Protein AF-0000000066084981 (afdb_homodimer)

Secondary structure (DSSP, 8-state):
--EEEEEEEEE-S--EEEE-TTS-EEEEEEEEEEEEEEETTEEEEEEEEEEEEEESTTHHHHHTT--TT-EEEEEEEEEEEE-TTS-EEEEEEEEEEEE-/--EEEEEEEEE-S--EEEE-TTS-EEEEEEEEEEEEEEETTEEEEEEEEEEEEEESTTHHHHHTT--TT-EEEEEEEEEEEE-TTS-EEEEEEEEEEEE-

Foldseek 3Di:
DDFKDKAKFFFAAFKDWDADPVGKIKIKTKGWDWDWDADPNDTDIDIDIAMEMEIGDCRCVQPVPHGGGFIKMFMAGWDWDADPVGDIGIYGYGDHMDTD/DDFKDKAKFFFAAFKDWDADPVGKIKIKTKGWHWDWDADPNDTDIDIDIAMEMEIGDCRCVQPVPDGGGFIKMFMAGWDWDADPVGDIGIYGYGDHMDTD

Solvent-accessible surface area (backbone atoms only — not comparable to full-atom values): 10453 Å² total; per-residue (Å²): 124,50,56,39,36,35,41,29,30,28,28,68,43,68,71,44,75,51,66,46,96,89,63,44,33,34,38,34,36,36,37,38,25,71,44,78,42,76,53,57,89,32,83,39,85,37,43,31,70,41,42,33,36,25,46,21,89,54,25,56,76,64,42,68,85,63,48,58,64,39,41,32,38,39,31,32,30,68,31,52,43,68,44,95,86,65,53,71,43,65,31,39,42,41,78,44,62,42,80,104,124,51,56,40,35,37,41,28,30,27,28,67,42,68,72,45,76,49,65,46,96,90,63,45,32,35,37,34,35,36,39,38,25,70,44,78,42,77,52,57,89,33,83,38,83,38,44,31,72,42,42,34,36,26,46,22,88,54,24,56,75,63,44,68,86,63,45,57,65,39,41,33,39,39,29,31,29,69,30,52,42,68,45,97,87,65,54,72,44,64,32,39,41,40,79,44,62,43,80,102

pLDDT: mean 96.22, std 3.9, range [80.31, 98.94]

Sequence (200 aa):
MTNRIELSGVVAKALVRSQSPSGVKHCHFWLEHRSTMVEADLPRQVFCRLPVVVSGARSEALTQNLVQGSSILVSGFLAYQTSRNGVGKLVLHADKISQIMTNRIELSGVVAKALVRSQSPSGVKHCHFWLEHRSTMVEADLPRQVFCRLPVVVSGARSEALTQNLVQGSSILVSGFLAYQTSRNGVGKLVLHADKISQI

Organism: Vibrio cholerae serotype O1 (strain ATCC 39315 / El Tor Inaba N16961) (NCBI:txid243277)

Nearest PDB structures (foldseek):
  1v1q-assembly1_A  TM=9.125E-01  e=2.128E-12  Escherichia coli K-12
  2ccz-assembly1_B  TM=9.349E-01  e=3.819E-12  Escherichia coli K-12
  2pnh-assembly1_B  TM=9.613E-01  e=1.368E-11  Escherichia coli K-12
  4apv-assembly1_A-2  TM=9.347E-01  e=7.227E-12  Klebsiella pneumoniae
  8fak-assembly1_B  TM=9.209E-01  e=7.906E-11  Escherichia coli K-12

InterPro domains:
  IPR000424 Primosome PriB/single-strand DNA-binding [PS50935] (1-100)
  IPR012340 Nucleic acid-binding, OB-fold [G3DSA:2.40.50.140] (1-100)
  IPR012340 Nucleic acid-binding, OB-fold [SSF50249] (1-99)
  IPR023646 Primosomal replication protein PriB [MF_00720] (2-100)
  IPR023646 Primosomal replication protein PriB [PF22657] (3-95)
  IPR023646 Primosomal replication protein PriB [PIRSF003135] (1-100)
  IPR023646 Primosomal replication protein PriB [TIGR04418] (3-100)

Structure (mmCIF, N/CA/C/O backbone):
data_AF-0000000066084981-model_v1
#
loop_
_entity.id
_entity.type
_entity.pdbx_description
1 polymer 'Replication restart protein PriB'
#
loop_
_atom_site.group_PDB
_atom_site.id
_atom_site.type_symbol
_atom_site.label_atom_id
_atom_site.label_alt_id
_atom_site.label_comp_id
_atom_site.label_asym_id
_atom_site.label_entity_id
_atom_site.label_seq_id
_atom_site.pdbx_PDB_ins_code
_atom_site.Cartn_x
_atom_site.Cartn_y
_atom_site.Cartn_z
_atom_site.occupancy
_atom_site.B_iso_or_equiv
_atom_site.auth_seq_id
_atom_site.auth_comp_id
_atom_site.auth_asym_id
_atom_site.auth_atom_id
_atom_site.pdbx_PDB_model_num
ATOM 1 N N . MET A 1 1 ? -11 -7.047 8.977 1 92.38 1 MET A N 1
ATOM 2 C CA . MET A 1 1 ? -10.219 -7.094 7.742 1 92.38 1 MET A CA 1
ATOM 3 C C . MET A 1 1 ? -8.938 -6.273 7.883 1 92.38 1 MET A C 1
ATOM 5 O O . MET A 1 1 ? -8.953 -5.195 8.484 1 92.38 1 MET A O 1
ATOM 9 N N . THR A 1 2 ? -7.828 -6.836 7.508 1 98.25 2 THR A N 1
ATOM 10 C CA . THR A 1 2 ? -6.508 -6.258 7.723 1 98.25 2 THR A CA 1
ATOM 11 C C . THR A 1 2 ? -6.152 -5.285 6.602 1 98.25 2 THR A C 1
ATOM 13 O O . THR A 1 2 ? -6.359 -5.586 5.422 1 98.25 2 THR A O 1
ATOM 16 N N . ASN A 1 3 ? -5.703 -4.121 6.961 1 98.81 3 ASN A N 1
ATOM 17 C CA . ASN A 1 3 ? -5.176 -3.072 6.094 1 98.81 3 ASN A CA 1
ATOM 18 C C . ASN A 1 3 ? -4.105 -2.248 6.809 1 98.81 3 ASN A C 1
ATOM 20 O O . ASN A 1 3 ? -4.418 -1.254 7.465 1 98.81 3 ASN A O 1
ATOM 24 N N . ARG A 1 4 ? -2.885 -2.709 6.711 1 98.88 4 ARG A N 1
ATOM 25 C CA . ARG A 1 4 ? -1.795 -2.074 7.445 1 98.88 4 ARG A CA 1
ATOM 26 C C . ARG A 1 4 ? -0.536 -1.986 6.594 1 98.88 4 ARG A C 1
ATOM 28 O O . ARG A 1 4 ? -0.133 -2.971 5.969 1 98.88 4 ARG A O 1
ATOM 35 N N . ILE A 1 5 ? 0.011 -0.801 6.586 1 98.81 5 ILE A N 1
ATOM 36 C CA . ILE A 1 5 ? 1.25 -0.596 5.844 1 98.81 5 ILE A CA 1
ATOM 37 C C . ILE A 1 5 ? 2.227 0.22 6.688 1 98.81 5 ILE A C 1
ATOM 39 O O . ILE A 1 5 ? 1.818 1.11 7.438 1 98.81 5 ILE A O 1
ATOM 43 N N . GLU A 1 6 ? 3.42 -0.108 6.641 1 98.94 6 GLU A N 1
ATOM 44 C CA . GLU A 1 6 ? 4.562 0.651 7.141 1 98.94 6 GLU A CA 1
ATOM 45 C C . GLU A 1 6 ? 5.574 0.917 6.031 1 98.94 6 GLU A C 1
ATOM 47 O O . GLU A 1 6 ? 6.082 -0.02 5.41 1 98.94 6 GLU A O 1
ATOM 52 N N . LEU A 1 7 ? 5.855 2.146 5.773 1 98.88 7 LEU A N 1
ATOM 53 C CA . LEU A 1 7 ? 6.695 2.529 4.645 1 98.88 7 LEU A CA 1
ATOM 54 C C . LEU A 1 7 ? 7.641 3.662 5.027 1 98.88 7 LEU A C 1
ATOM 56 O O . LEU A 1 7 ? 7.199 4.703 5.52 1 98.88 7 LEU A O 1
ATOM 60 N N . SER A 1 8 ? 8.836 3.428 4.898 1 98.94 8 SER A N 1
ATOM 61 C CA . SER A 1 8 ? 9.805 4.5 5.098 1 98.94 8 SER A CA 1
ATOM 62 C C . SER A 1 8 ? 10.188 5.16 3.777 1 98.94 8 SER A C 1
ATOM 64 O O . SER A 1 8 ? 10.086 4.539 2.717 1 98.94 8 SER A O 1
ATOM 66 N N . GLY A 1 9 ? 10.586 6.395 3.848 1 98.81 9 GLY A N 1
ATOM 67 C CA . GLY A 1 9 ? 10.969 7.125 2.652 1 98.81 9 GLY A CA 1
ATOM 68 C C . GLY A 1 9 ? 11.297 8.586 2.922 1 98.81 9 GLY A C 1
ATOM 69 O O . GLY A 1 9 ? 11.555 8.961 4.066 1 98.81 9 GLY A O 1
ATOM 70 N N . VAL A 1 10 ? 11.375 9.289 1.814 1 98.81 10 VAL A N 1
ATOM 71 C CA . VAL A 1 10 ? 11.719 10.703 1.853 1 98.81 10 VAL A CA 1
ATOM 72 C C . VAL A 1 10 ? 10.539 11.539 1.354 1 98.81 10 VAL A C 1
ATOM 74 O O . VAL A 1 10 ? 9.906 11.188 0.353 1 98.81 10 VAL A O 1
ATOM 77 N N . VAL A 1 11 ? 10.242 12.586 2.076 1 98.75 11 VAL A N 1
ATOM 78 C CA . VAL A 1 11 ? 9.211 13.508 1.615 1 98.75 11 VAL A CA 1
ATOM 79 C C . VAL A 1 11 ? 9.664 14.18 0.321 1 98.75 11 VAL A C 1
ATOM 81 O O . VAL A 1 11 ? 10.664 14.906 0.307 1 98.75 11 VAL A O 1
ATOM 84 N N . ALA A 1 12 ? 8.922 14.023 -0.734 1 98.31 12 ALA A N 1
ATOM 85 C CA . ALA A 1 12 ? 9.398 14.352 -2.074 1 98.31 12 ALA A CA 1
ATOM 86 C C . ALA A 1 12 ? 9.102 15.812 -2.416 1 98.31 12 ALA A C 1
ATOM 88 O O . ALA A 1 12 ? 9.875 16.453 -3.131 1 98.31 12 ALA A O 1
ATOM 89 N N . LYS A 1 13 ? 7.969 16.312 -2.049 1 96.31 13 LYS A N 1
ATOM 90 C CA . LYS A 1 13 ? 7.527 17.672 -2.352 1 96.31 13 LYS A CA 1
ATOM 91 C C . LYS A 1 13 ? 7.055 18.391 -1.093 1 96.31 13 LYS A C 1
ATOM 93 O O . LYS A 1 13 ? 6.926 17.781 -0.033 1 96.31 13 LYS A O 1
ATOM 98 N N . ALA A 1 14 ? 6.84 19.641 -1.292 1 96.06 14 ALA A N 1
ATOM 99 C CA . ALA A 1 14 ? 6.328 20.422 -0.167 1 96.06 14 ALA A CA 1
ATOM 100 C C . ALA A 1 14 ? 4.98 19.891 0.306 1 96.06 14 ALA A C 1
ATOM 102 O O . ALA A 1 14 ? 4.172 19.422 -0.502 1 96.06 14 ALA A O 1
ATOM 103 N N . LEU A 1 15 ? 4.816 20.016 1.587 1 97.81 15 LEU A N 1
ATOM 104 C CA . LEU A 1 15 ? 3.547 19.594 2.168 1 97.81 15 LEU A CA 1
ATOM 105 C C . LEU A 1 15 ? 2.426 20.547 1.787 1 97.81 15 LEU A C 1
ATOM 107 O O . LEU A 1 15 ? 2.666 21.734 1.587 1 97.81 15 LEU A O 1
ATOM 111 N N . VAL A 1 16 ? 1.291 20.031 1.676 1 97.88 16 VAL A N 1
ATOM 112 C CA . VAL A 1 16 ? 0.087 20.828 1.459 1 97.88 16 VAL A CA 1
ATOM 113 C C . VAL A 1 16 ? -0.888 20.609 2.613 1 97.88 16 VAL A C 1
ATOM 115 O O . VAL A 1 16 ? -1.276 19.484 2.906 1 97.88 16 VAL A O 1
ATOM 118 N N . ARG A 1 17 ? -1.212 21.719 3.24 1 97.25 17 ARG A N 1
ATOM 119 C CA . ARG A 1 17 ? -2.168 21.641 4.34 1 97.25 17 ARG A CA 1
ATOM 120 C C . ARG A 1 17 ? -3.525 22.203 3.928 1 97.25 17 ARG A C 1
ATOM 122 O O . ARG A 1 17 ? -3.6 23.156 3.156 1 97.25 17 ARG A O 1
ATOM 129 N N . SER A 1 18 ? -4.516 21.484 4.383 1 96.69 18 SER A N 1
ATOM 130 C CA . SER A 1 18 ? -5.879 21.922 4.094 1 96.69 18 SER A CA 1
ATOM 131 C C . SER A 1 18 ? -6.812 21.625 5.266 1 96.69 18 SER A C 1
ATOM 133 O O . SER A 1 18 ? -6.402 21.031 6.262 1 96.69 18 SER A O 1
ATOM 135 N N . GLN A 1 19 ? -8.07 22.219 5.141 1 96.44 19 GLN A N 1
ATOM 136 C CA . GLN A 1 19 ? -9.102 21.969 6.137 1 96.44 19 GLN A CA 1
ATOM 137 C C . GLN A 1 19 ? -10.461 21.75 5.48 1 96.44 19 GLN A C 1
ATOM 139 O O . GLN A 1 19 ? -10.844 22.5 4.57 1 96.44 19 GLN A O 1
ATOM 144 N N . SER A 1 20 ? -11.117 20.656 5.887 1 94.25 20 SER A N 1
ATOM 145 C CA . SER A 1 20 ? -12.438 20.375 5.344 1 94.25 20 SER A CA 1
ATOM 146 C C . SER A 1 20 ? -13.484 21.328 5.895 1 94.25 20 SER A C 1
ATOM 148 O O . SER A 1 20 ? -13.234 22.031 6.883 1 94.25 20 SER A O 1
ATOM 150 N N . PRO A 1 21 ? -14.641 21.406 5.145 1 94.94 21 PRO A N 1
ATOM 151 C CA . PRO A 1 21 ? -15.719 22.266 5.641 1 94.94 21 PRO A CA 1
ATOM 152 C C . PRO A 1 21 ? -16.125 21.922 7.074 1 94.94 21 PRO A C 1
ATOM 154 O O . PRO A 1 21 ? -16.5 22.812 7.836 1 94.94 21 PRO A O 1
ATOM 157 N N . SER A 1 22 ? -16 20.672 7.492 1 93.19 22 SER A N 1
ATOM 158 C CA . SER A 1 22 ? -16.359 20.219 8.836 1 93.19 22 SER A CA 1
ATOM 159 C C . SER A 1 22 ? -15.273 20.562 9.844 1 93.19 22 SER A C 1
ATOM 161 O O . SER A 1 22 ? -15.383 20.234 11.023 1 93.19 22 SER A O 1
ATOM 163 N N . GLY A 1 23 ? -14.148 21.156 9.398 1 94.38 23 GLY A N 1
ATOM 164 C CA . GLY A 1 23 ? -13.094 21.625 10.289 1 94.38 23 GLY A CA 1
ATOM 165 C C . GLY A 1 23 ? -11.961 20.625 10.445 1 94.38 23 GLY A C 1
ATOM 166 O O . GLY A 1 23 ? -11.031 20.844 11.219 1 94.38 23 GLY A O 1
ATOM 167 N N . VAL A 1 24 ? -12.109 19.562 9.812 1 96 24 VAL A N 1
ATOM 168 C CA . VAL A 1 24 ? -11.062 18.547 9.906 1 96 24 VAL A CA 1
ATOM 169 C C . VAL A 1 24 ? -9.828 19 9.125 1 96 24 VAL A C 1
ATOM 171 O O . VAL A 1 24 ? -9.93 19.359 7.953 1 96 24 VAL A O 1
ATOM 174 N N . LYS A 1 25 ? -8.656 18.984 9.773 1 97.44 25 LYS A N 1
ATOM 175 C CA . LYS A 1 25 ? -7.398 19.375 9.141 1 97.44 25 LYS A CA 1
ATOM 176 C C . LYS A 1 25 ? -6.754 18.188 8.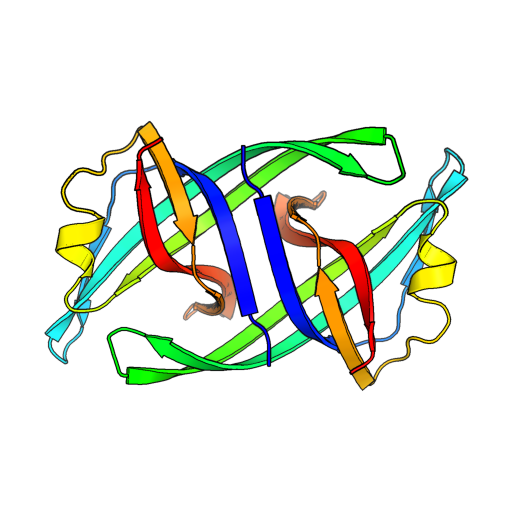422 1 97.44 25 LYS A C 1
ATOM 178 O O . LYS A 1 25 ? -6.844 17.062 8.891 1 97.44 25 LYS A O 1
ATOM 183 N N . HIS A 1 26 ? -6.133 18.453 7.355 1 97.81 26 HIS A N 1
ATOM 184 C CA . HIS A 1 26 ? -5.414 17.453 6.57 1 97.81 26 HIS A CA 1
ATOM 185 C C . HIS A 1 26 ? -4.035 17.953 6.164 1 97.81 26 HIS A C 1
ATOM 187 O O . HIS A 1 26 ? -3.854 19.141 5.922 1 97.81 26 HIS A O 1
ATOM 193 N N . CYS A 1 27 ? -3.123 17.125 6.137 1 98.38 27 CYS A N 1
ATOM 194 C CA . CYS A 1 27 ? -1.816 17.375 5.539 1 98.38 27 CYS A CA 1
ATOM 195 C C . CYS A 1 27 ? -1.485 16.328 4.488 1 98.38 27 CYS A C 1
ATOM 197 O O . CYS A 1 27 ? -1.555 15.125 4.758 1 98.38 27 CYS A O 1
ATOM 199 N N . HIS A 1 28 ? -1.188 16.828 3.316 1 98.19 28 HIS A N 1
ATOM 200 C CA . HIS A 1 28 ? -0.867 15.953 2.193 1 98.19 28 HIS A CA 1
ATOM 201 C C . HIS A 1 28 ? 0.585 16.125 1.759 1 98.19 28 HIS A C 1
ATOM 203 O O . HIS A 1 28 ? 1.1 17.234 1.727 1 98.19 28 HIS A O 1
ATOM 209 N N . PHE A 1 29 ? 1.163 15.023 1.407 1 98.44 29 PHE A N 1
ATOM 210 C CA . PHE A 1 29 ? 2.492 15.07 0.812 1 98.44 29 PHE A CA 1
ATOM 211 C C . PHE A 1 29 ? 2.799 13.781 0.062 1 98.44 29 PHE A C 1
ATOM 213 O O . PHE A 1 29 ? 2.002 12.836 0.086 1 98.44 29 PHE A O 1
ATOM 220 N N . TRP A 1 30 ? 3.932 13.789 -0.648 1 98.56 30 TRP A N 1
ATOM 221 C CA . TRP A 1 30 ? 4.371 12.602 -1.377 1 98.56 30 TRP A CA 1
ATOM 222 C C . TRP A 1 30 ? 5.566 11.953 -0.688 1 98.56 30 TRP A C 1
ATOM 224 O O . TRP A 1 30 ? 6.484 12.641 -0.244 1 98.56 30 TRP A O 1
ATOM 234 N N . LEU A 1 31 ? 5.453 10.664 -0.542 1 98.69 31 LEU A N 1
ATOM 235 C CA . LEU A 1 31 ? 6.531 9.867 0.024 1 98.69 31 LEU A CA 1
ATOM 236 C C . LEU A 1 31 ? 7.211 9.031 -1.057 1 98.69 31 LEU A C 1
ATOM 238 O O . LEU A 1 31 ? 6.539 8.344 -1.832 1 98.69 31 LEU A O 1
ATOM 242 N N . GLU A 1 32 ? 8.5 9.211 -1.164 1 98.44 32 GLU A N 1
ATOM 243 C CA . GLU A 1 32 ? 9.297 8.406 -2.082 1 98.44 32 GLU A CA 1
ATOM 244 C C . GLU A 1 32 ? 10.148 7.391 -1.328 1 98.44 32 GLU A C 1
ATOM 246 O O . GLU A 1 32 ? 10.922 7.754 -0.439 1 98.44 32 GLU A O 1
ATOM 251 N N . HIS A 1 33 ? 9.977 6.152 -1.622 1 98.75 33 HIS A N 1
ATOM 252 C CA . HIS A 1 33 ? 10.711 5.051 -1.004 1 98.75 33 HIS A CA 1
ATOM 253 C C . HIS A 1 33 ? 11.641 4.375 -2.008 1 98.75 33 HIS A C 1
ATOM 255 O O . HIS A 1 33 ? 11.25 4.133 -3.152 1 98.75 33 HIS A O 1
ATOM 261 N N . ARG A 1 34 ? 12.852 4.156 -1.624 1 98.12 34 ARG A N 1
ATOM 262 C CA . ARG A 1 34 ? 13.812 3.338 -2.355 1 98.12 34 ARG A CA 1
ATOM 263 C C . ARG A 1 34 ? 14.484 2.328 -1.433 1 98.12 34 ARG A C 1
ATOM 265 O O . ARG A 1 34 ? 14.898 2.672 -0.324 1 98.12 34 ARG A O 1
ATOM 272 N N . SER A 1 35 ? 14.5 1.097 -1.867 1 98.12 35 SER A N 1
ATOM 273 C CA . SER A 1 35 ? 15.172 0.066 -1.084 1 98.12 35 SER A CA 1
ATOM 274 C C . SER A 1 35 ? 15.484 -1.16 -1.936 1 98.12 35 SER A C 1
ATOM 276 O O . SER A 1 35 ? 15.109 -1.218 -3.109 1 98.12 35 SER A O 1
ATOM 278 N N . THR A 1 36 ? 16.344 -2.033 -1.386 1 97.62 36 THR A N 1
ATOM 279 C CA . THR A 1 36 ? 16.531 -3.365 -1.949 1 97.62 36 THR A CA 1
ATOM 280 C C . THR A 1 36 ? 15.672 -4.391 -1.22 1 97.62 36 THR A C 1
ATOM 282 O O . THR A 1 36 ? 15.742 -4.512 0.005 1 97.62 36 THR A O 1
ATOM 285 N N . MET A 1 37 ? 14.852 -5.051 -1.998 1 96.12 37 MET A N 1
ATOM 286 C CA . MET A 1 37 ? 13.992 -6.094 -1.45 1 96.12 37 MET A CA 1
ATOM 287 C C . MET A 1 37 ? 14.352 -7.457 -2.027 1 96.12 37 MET A C 1
ATOM 289 O O . MET A 1 37 ? 15.109 -7.547 -2.992 1 96.12 37 MET A O 1
ATOM 293 N N . VAL A 1 38 ? 13.906 -8.484 -1.309 1 95.69 38 VAL A N 1
ATOM 294 C CA . VAL A 1 38 ? 14.102 -9.836 -1.824 1 95.69 38 VAL A CA 1
ATOM 295 C C . VAL A 1 38 ? 12.82 -10.32 -2.498 1 95.69 38 VAL A C 1
ATOM 297 O O . VAL A 1 38 ? 11.742 -10.273 -1.898 1 95.69 38 VAL A O 1
ATOM 300 N N . GLU A 1 39 ? 12.945 -10.734 -3.715 1 95.5 39 GLU A N 1
ATOM 301 C CA . GLU A 1 39 ? 11.867 -11.336 -4.492 1 95.5 39 GLU A CA 1
ATOM 302 C C . GLU A 1 39 ? 12.367 -12.516 -5.316 1 95.5 39 GLU A C 1
ATOM 304 O O . GLU A 1 39 ? 13.398 -12.422 -5.98 1 95.5 39 GLU A O 1
ATOM 309 N N . ALA A 1 40 ? 11.625 -13.617 -5.273 1 95.19 40 ALA A N 1
ATOM 310 C CA . ALA A 1 40 ? 12.039 -14.852 -5.941 1 95.19 40 ALA A CA 1
ATOM 311 C C . ALA A 1 40 ? 13.461 -15.234 -5.555 1 95.19 40 ALA A C 1
ATOM 313 O O . ALA A 1 40 ? 14.25 -15.648 -6.406 1 95.19 40 ALA A O 1
ATOM 314 N N . ASP A 1 41 ? 13.766 -14.93 -4.281 1 94 41 ASP A N 1
ATOM 315 C CA . ASP A 1 41 ? 15.039 -15.297 -3.672 1 94 41 ASP A CA 1
ATOM 316 C C . ASP A 1 41 ? 16.188 -14.492 -4.27 1 94 41 ASP A C 1
ATOM 318 O O . ASP A 1 41 ? 17.344 -14.891 -4.184 1 94 41 ASP A O 1
ATOM 322 N N . LEU A 1 42 ? 15.891 -13.422 -4.891 1 94.94 42 LEU A N 1
ATOM 323 C CA . LEU A 1 42 ? 16.891 -12.523 -5.461 1 94.94 42 LEU A CA 1
ATOM 324 C C . LEU A 1 42 ? 16.672 -11.094 -4.98 1 94.94 42 LEU A C 1
ATOM 326 O O . LEU A 1 42 ? 15.539 -10.656 -4.801 1 94.94 42 LEU A O 1
ATOM 330 N N . PRO A 1 43 ? 17.828 -10.438 -4.828 1 96.44 43 PRO A N 1
ATOM 331 C CA . PRO A 1 43 ? 17.688 -9.016 -4.504 1 96.44 43 PRO A CA 1
ATOM 332 C C . PRO A 1 43 ? 17.109 -8.203 -5.668 1 96.44 43 PRO A C 1
ATOM 334 O O . PRO A 1 43 ? 17.453 -8.453 -6.828 1 96.44 43 PRO A O 1
ATOM 337 N N . ARG A 1 44 ? 16.25 -7.23 -5.359 1 94.62 44 ARG A N 1
ATOM 338 C CA . ARG A 1 44 ? 15.617 -6.359 -6.34 1 94.62 44 ARG A CA 1
ATOM 339 C C . ARG A 1 44 ? 15.547 -4.922 -5.832 1 94.62 44 ARG A C 1
ATOM 341 O O . ARG A 1 44 ? 15.164 -4.684 -4.684 1 94.62 44 ARG A O 1
ATOM 348 N N . GLN A 1 45 ? 15.875 -4.004 -6.758 1 97.12 45 GLN A N 1
ATOM 349 C CA . GLN A 1 45 ? 15.672 -2.6 -6.418 1 97.12 45 GLN A CA 1
ATOM 350 C C . GLN A 1 45 ? 14.195 -2.219 -6.52 1 97.12 45 GLN A C 1
ATOM 352 O O . GLN A 1 45 ? 13.539 -2.531 -7.512 1 97.12 45 GLN A O 1
ATOM 357 N N . VAL A 1 46 ? 13.742 -1.558 -5.457 1 97.81 46 VAL A N 1
ATOM 358 C CA . VAL A 1 46 ? 12.328 -1.207 -5.387 1 97.81 46 VAL A CA 1
ATOM 359 C C . VAL A 1 46 ? 12.18 0.305 -5.23 1 97.81 46 VAL A C 1
ATOM 361 O O . VAL A 1 46 ? 12.906 0.932 -4.461 1 97.81 46 VAL A O 1
ATOM 364 N N . PHE A 1 47 ? 11.32 0.814 -6.023 1 97.69 47 PHE A N 1
ATOM 365 C CA . PHE A 1 47 ? 10.875 2.199 -5.934 1 97.69 47 PHE A CA 1
ATOM 366 C C . PHE A 1 47 ? 9.375 2.268 -5.668 1 97.69 47 PHE A C 1
ATOM 368 O O . PHE A 1 47 ? 8.602 1.484 -6.227 1 97.69 47 PHE A O 1
ATOM 375 N N . CYS A 1 48 ? 9.008 3.082 -4.758 1 97.44 48 CYS A N 1
ATOM 376 C CA . CYS A 1 48 ? 7.598 3.324 -4.465 1 97.44 48 CYS A CA 1
ATOM 377 C C . CYS A 1 48 ? 7.352 4.797 -4.152 1 97.44 48 CYS A C 1
ATOM 379 O O . CYS A 1 48 ? 8.062 5.391 -3.342 1 97.44 48 CYS A O 1
ATOM 381 N N . ARG A 1 49 ? 6.379 5.328 -4.793 1 96.5 49 ARG A N 1
ATOM 382 C CA . ARG A 1 49 ? 5.973 6.711 -4.574 1 96.5 49 ARG A CA 1
ATOM 383 C C . ARG A 1 49 ? 4.453 6.828 -4.496 1 96.5 49 ARG A C 1
ATOM 385 O O . ARG A 1 49 ? 3.744 6.402 -5.41 1 96.5 49 ARG A O 1
ATOM 392 N N . LEU A 1 50 ? 4.031 7.352 -3.441 1 97.06 50 LEU A N 1
ATOM 393 C CA . LEU A 1 50 ? 2.588 7.504 -3.299 1 97.06 50 LEU A CA 1
ATOM 394 C C . LEU A 1 50 ? 2.254 8.68 -2.389 1 97.06 50 LEU A C 1
ATOM 396 O O . LEU A 1 50 ? 3.094 9.125 -1.604 1 97.06 50 LEU A O 1
ATOM 400 N N . PRO A 1 51 ? 1.057 9.195 -2.59 1 97.5 51 PRO A N 1
ATOM 401 C CA . PRO A 1 51 ? 0.621 10.258 -1.682 1 97.5 51 PRO A CA 1
ATOM 402 C C . PRO A 1 51 ? 0.299 9.742 -0.281 1 97.5 51 PRO A C 1
ATOM 404 O O . PRO A 1 51 ? -0.188 8.617 -0.129 1 97.5 51 PRO A O 1
ATOM 407 N N . VAL A 1 52 ? 0.565 10.578 0.643 1 98.56 52 VAL A N 1
ATOM 408 C CA . VAL A 1 52 ? 0.239 10.344 2.045 1 98.56 52 VAL A CA 1
ATOM 409 C C . VAL A 1 52 ? -0.684 11.445 2.557 1 98.56 52 VAL A C 1
ATOM 411 O O . VAL A 1 52 ? -0.526 12.617 2.191 1 98.56 52 VAL A O 1
ATOM 414 N N . VAL A 1 53 ? -1.612 11.062 3.367 1 98.19 53 VAL A N 1
ATOM 415 C CA . VAL A 1 53 ? -2.441 12.07 4.02 1 98.19 53 VAL A CA 1
ATOM 416 C C . VAL A 1 53 ? -2.516 11.789 5.52 1 98.19 53 VAL A C 1
ATOM 418 O O . VAL A 1 53 ? -2.604 10.633 5.934 1 98.19 53 VAL A O 1
ATOM 421 N N . VAL A 1 54 ? -2.424 12.773 6.293 1 98.31 54 VAL A N 1
ATOM 422 C CA . VAL A 1 54 ? -2.686 12.758 7.727 1 98.31 54 VAL A CA 1
ATOM 423 C C . VAL A 1 54 ? -3.891 13.641 8.047 1 98.31 54 VAL A C 1
ATOM 425 O O . VAL A 1 54 ? -3.945 14.797 7.625 1 98.31 54 VAL A O 1
ATOM 428 N N . SER A 1 55 ? -4.777 13.086 8.797 1 98.12 55 SER A N 1
ATOM 429 C CA . SER A 1 55 ? -6.016 13.812 9.055 1 98.12 55 SER A CA 1
ATOM 430 C C . SER A 1 55 ? -6.336 13.852 10.539 1 98.12 55 SER A C 1
ATOM 432 O O . SER A 1 55 ? -5.98 12.93 11.281 1 98.12 55 SER A O 1
ATOM 434 N N . GLY A 1 56 ? -7.059 14.914 10.891 1 97.06 56 GLY A N 1
ATOM 435 C CA . GLY A 1 56 ? -7.59 14.992 12.242 1 97.06 56 GLY A CA 1
ATOM 436 C C . GLY A 1 56 ? -6.762 15.867 13.164 1 97.06 56 GLY A C 1
ATOM 437 O O . GLY A 1 56 ? -5.934 16.656 12.695 1 97.06 56 GLY A O 1
ATOM 438 N N . ALA A 1 57 ? -6.941 15.742 14.383 1 92.5 57 ALA A N 1
ATOM 439 C CA . ALA A 1 57 ? -6.371 16.625 15.398 1 92.5 57 ALA A CA 1
ATOM 440 C C . ALA A 1 57 ? -4.855 16.453 15.484 1 92.5 57 ALA A C 1
ATOM 442 O O . ALA A 1 57 ? -4.137 17.406 15.812 1 92.5 57 ALA A O 1
ATOM 443 N N . ARG A 1 58 ? -4.406 15.352 15.133 1 92.56 58 ARG A N 1
ATOM 444 C CA . ARG A 1 58 ? -2.98 15.07 15.281 1 92.56 58 ARG A CA 1
ATOM 445 C C . ARG A 1 58 ? -2.215 15.422 14.016 1 92.56 58 ARG A C 1
ATOM 447 O O . ARG A 1 58 ? -0.989 15.297 13.969 1 92.56 58 ARG A O 1
ATOM 454 N N . SER A 1 59 ? -2.902 15.812 13.031 1 95.62 59 SER A N 1
ATOM 455 C CA . SER A 1 59 ? -2.283 16.078 11.734 1 95.62 59 SER A CA 1
ATOM 456 C C . SER A 1 59 ? -1.138 17.078 11.867 1 95.62 59 SER A C 1
ATOM 458 O O . SER A 1 59 ? -0.041 16.844 11.359 1 95.62 59 SER A O 1
ATOM 460 N N . GLU A 1 60 ? -1.404 18.141 12.586 1 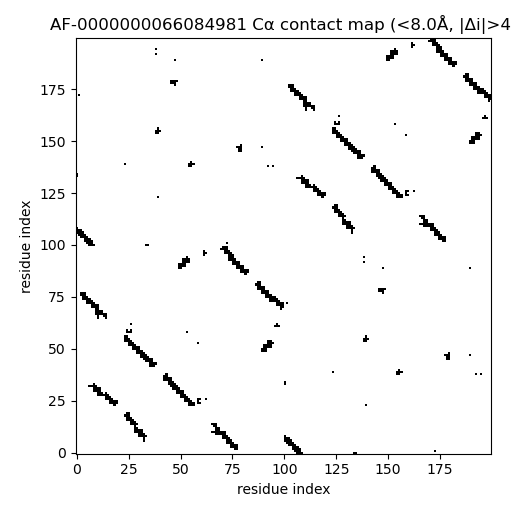94.56 60 GLU A N 1
ATOM 461 C CA . GLU A 1 60 ? -0.389 19.172 12.758 1 94.56 60 GLU A CA 1
ATOM 462 C C . GLU A 1 60 ? 0.777 18.672 13.602 1 94.56 60 GLU A C 1
ATOM 464 O O . GLU A 1 60 ? 1.94 18.891 13.258 1 94.56 60 GLU A O 1
ATOM 469 N N . ALA A 1 61 ? 0.513 17.969 14.664 1 95.19 61 ALA A N 1
ATOM 470 C CA . ALA A 1 61 ? 1.549 17.469 15.562 1 95.19 61 ALA A CA 1
ATOM 471 C C . ALA A 1 61 ? 2.473 16.5 14.844 1 95.19 61 ALA A C 1
ATOM 473 O O . ALA A 1 61 ? 3.688 16.516 15.055 1 95.19 61 ALA A O 1
ATOM 474 N N . LEU A 1 62 ? 1.908 15.688 14.031 1 96.31 62 LEU A N 1
ATOM 475 C CA . LEU A 1 62 ? 2.676 14.641 13.359 1 96.31 62 LEU A CA 1
ATOM 476 C C . LEU A 1 62 ? 3.496 15.211 12.211 1 96.31 62 LEU A C 1
ATOM 478 O O . LEU A 1 62 ? 4.473 14.602 11.773 1 96.31 62 LEU A O 1
ATOM 482 N N . THR A 1 63 ? 3.076 16.406 11.711 1 97.69 63 THR A N 1
ATOM 483 C CA . THR A 1 63 ? 3.699 16.828 10.461 1 97.69 63 THR A CA 1
ATOM 484 C C . THR A 1 63 ? 4.41 18.172 10.641 1 97.69 63 THR A C 1
ATOM 486 O O . THR A 1 63 ? 4.988 18.703 9.688 1 97.69 63 THR A O 1
ATOM 489 N N . GLN A 1 64 ? 4.375 18.766 11.797 1 95.69 64 GLN A N 1
ATOM 490 C CA . GLN A 1 64 ? 4.824 20.125 12 1 95.69 64 GLN A CA 1
ATOM 491 C C . GLN A 1 64 ? 6.312 20.266 11.695 1 95.69 64 GLN A C 1
ATOM 493 O O . GLN A 1 64 ? 6.762 21.328 11.242 1 95.69 64 GLN A O 1
ATOM 498 N N . ASN A 1 65 ? 7.078 19.234 11.844 1 96.25 65 ASN A N 1
ATOM 499 C CA . ASN A 1 65 ? 8.516 19.328 11.633 1 96.25 65 ASN A CA 1
ATOM 500 C C . ASN A 1 65 ? 8.938 18.734 10.297 1 96.25 65 ASN A C 1
ATOM 502 O O . ASN A 1 65 ? 10.133 18.609 10.016 1 96.25 65 ASN A O 1
ATOM 506 N N . LEU A 1 66 ? 8 18.328 9.555 1 97.69 66 LEU A N 1
ATOM 507 C CA . LEU A 1 66 ? 8.32 17.688 8.281 1 97.69 66 LEU A CA 1
ATOM 508 C C . LEU A 1 66 ? 8.523 18.75 7.195 1 97.69 66 LEU A C 1
ATOM 510 O O . LEU A 1 66 ? 7.762 19.719 7.109 1 97.69 66 LEU A O 1
ATOM 514 N N . VAL A 1 67 ? 9.57 18.594 6.477 1 97.5 67 VAL A N 1
ATOM 515 C CA . VAL A 1 67 ? 9.828 19.406 5.289 1 97.5 67 VAL A CA 1
ATOM 516 C C . VAL A 1 67 ? 10.203 18.484 4.117 1 97.5 67 VAL A C 1
ATOM 518 O O . VAL A 1 67 ? 10.445 17.297 4.309 1 97.5 67 VAL A O 1
ATOM 521 N N . GLN A 1 68 ? 10.125 19.125 2.912 1 98.12 68 GLN A N 1
ATOM 522 C CA . GLN A 1 68 ? 10.664 18.391 1.773 1 98.12 68 GLN A CA 1
ATOM 523 C C . GLN A 1 68 ? 12.07 17.875 2.066 1 98.12 68 GLN A C 1
ATOM 525 O O . GLN A 1 68 ? 12.922 18.609 2.572 1 98.12 68 GLN A O 1
ATOM 530 N N . GLY A 1 69 ? 12.281 16.609 1.78 1 98.44 69 GLY A N 1
ATOM 531 C CA . GLY A 1 69 ? 13.594 16.031 2.033 1 98.44 69 GLY A CA 1
ATOM 532 C C . GLY A 1 69 ? 13.68 15.281 3.346 1 98.44 69 GLY A C 1
ATOM 533 O O . GLY A 1 69 ? 14.625 14.523 3.574 1 98.44 69 GLY A O 1
ATOM 534 N N . SER A 1 70 ? 12.719 15.43 4.262 1 98.62 70 SER A N 1
ATOM 535 C CA . SER A 1 70 ? 12.695 14.688 5.516 1 98.62 70 SER A CA 1
ATOM 536 C C . SER A 1 70 ? 12.648 13.18 5.27 1 98.62 70 SER A C 1
ATOM 538 O O . SER A 1 70 ? 11.883 12.711 4.426 1 98.62 70 SER A O 1
ATOM 540 N N . SER A 1 71 ? 13.516 12.367 5.98 1 98.69 71 SER A N 1
ATOM 541 C CA . SER A 1 71 ? 13.445 10.906 5.996 1 98.69 71 SER A CA 1
ATOM 542 C C . SER A 1 71 ? 12.523 10.414 7.105 1 98.69 71 SER A C 1
ATOM 544 O O . SER A 1 71 ? 12.766 10.672 8.289 1 98.69 71 SER A O 1
ATOM 546 N N . ILE A 1 72 ? 11.477 9.664 6.719 1 98.81 72 ILE A N 1
ATOM 547 C CA . ILE A 1 72 ? 10.461 9.352 7.727 1 98.81 72 ILE A CA 1
ATOM 548 C C . ILE A 1 72 ? 9.977 7.918 7.551 1 98.81 72 ILE A C 1
ATOM 550 O O . ILE A 1 72 ? 10.211 7.301 6.504 1 98.81 72 ILE A O 1
ATOM 554 N N . LEU A 1 73 ? 9.445 7.344 8.633 1 98.88 73 LEU A N 1
ATOM 555 C CA . LEU A 1 73 ? 8.648 6.121 8.648 1 98.88 73 LEU A CA 1
ATOM 556 C C . LEU A 1 73 ? 7.168 6.441 8.844 1 98.88 73 LEU A C 1
ATOM 558 O O . LEU A 1 73 ? 6.805 7.148 9.789 1 98.88 73 LEU A O 1
ATOM 562 N N . VAL A 1 74 ? 6.348 6.012 7.926 1 98.81 74 VAL A N 1
ATOM 563 C CA . VAL A 1 74 ? 4.91 6.266 7.977 1 98.81 74 VAL A CA 1
ATOM 564 C C . VAL A 1 74 ? 4.16 4.949 8.164 1 98.81 74 VAL A C 1
ATOM 566 O O . VAL A 1 74 ? 4.445 3.963 7.48 1 98.81 74 VAL A O 1
ATOM 569 N N . SER A 1 75 ? 3.26 4.898 9.102 1 98.81 75 SER A N 1
ATOM 570 C CA . SER A 1 75 ? 2.35 3.773 9.297 1 98.81 75 SER A CA 1
ATOM 571 C C . SER A 1 75 ? 0.896 4.203 9.133 1 98.81 75 SER A C 1
ATOM 573 O O . SER A 1 75 ? 0.527 5.32 9.508 1 98.81 75 SER A O 1
ATOM 575 N N . GLY A 1 76 ? 0.074 3.32 8.586 1 98.69 76 GLY A N 1
ATOM 576 C CA . GLY A 1 76 ? -1.344 3.586 8.406 1 98.69 76 GLY A CA 1
ATOM 577 C C . GLY A 1 76 ? -2.037 2.553 7.535 1 98.69 76 GLY A C 1
ATOM 578 O O . GLY A 1 76 ? -1.779 1.354 7.664 1 98.69 76 GLY A O 1
ATOM 579 N N . PHE A 1 77 ? -3 3.014 6.77 1 98.69 77 PHE A N 1
ATOM 580 C CA . PHE A 1 77 ? -3.736 2.109 5.895 1 98.69 77 PHE A CA 1
ATOM 581 C C . PHE A 1 77 ? -3.838 2.682 4.488 1 98.69 77 PHE A C 1
ATOM 583 O O . PHE A 1 77 ? -3.682 3.889 4.289 1 98.69 77 PHE A O 1
ATOM 590 N N . LEU A 1 78 ? -4.051 1.82 3.529 1 98.5 78 LEU A N 1
ATOM 591 C CA . LEU A 1 78 ? -4.141 2.209 2.125 1 98.5 78 LEU A CA 1
ATOM 592 C C . LEU A 1 78 ? -5.598 2.369 1.699 1 98.5 78 LEU A C 1
ATOM 594 O O . LEU A 1 78 ? -6.453 1.562 2.076 1 98.5 78 LEU A O 1
ATOM 598 N N . ALA A 1 79 ? -5.863 3.443 0.971 1 98.06 79 ALA A N 1
ATOM 599 C CA . ALA A 1 79 ? -7.203 3.648 0.429 1 98.06 79 ALA A CA 1
ATOM 600 C C . ALA A 1 79 ? -7.141 4.145 -1.013 1 98.06 79 ALA A C 1
ATOM 602 O O . ALA A 1 79 ? -6.281 4.957 -1.359 1 98.06 79 ALA A O 1
ATOM 603 N N . TYR A 1 80 ? -8.016 3.588 -1.774 1 96.31 80 TYR A N 1
ATOM 604 C CA . TYR A 1 80 ? -8.156 4.035 -3.156 1 96.31 80 TYR A CA 1
ATOM 605 C C . TYR A 1 80 ? -8.984 5.309 -3.232 1 96.31 80 TYR A C 1
ATOM 607 O O . TYR A 1 80 ? -10.039 5.41 -2.604 1 96.31 80 TYR A O 1
ATOM 615 N N . GLN A 1 81 ? -8.453 6.25 -3.865 1 93.31 81 GLN A N 1
ATOM 616 C CA . GLN A 1 81 ? -9.172 7.508 -4.062 1 93.31 81 GLN A CA 1
ATOM 617 C C . GLN A 1 81 ? -9.359 7.805 -5.547 1 93.31 81 GLN A C 1
ATOM 619 O O . GLN A 1 81 ? -8.461 7.562 -6.355 1 93.31 81 GLN A O 1
ATOM 624 N N . THR A 1 82 ? -10.57 8.211 -5.91 1 88 82 THR A N 1
ATOM 625 C CA . THR A 1 82 ? -10.859 8.555 -7.301 1 88 82 THR A CA 1
ATOM 626 C C . THR A 1 82 ? -11.055 10.062 -7.453 1 88 82 THR A C 1
ATOM 628 O O . THR A 1 82 ? -11.797 10.68 -6.691 1 88 82 THR A O 1
ATOM 631 N N . SER A 1 83 ? -10.227 10.57 -8.359 1 81 83 SER A N 1
ATOM 632 C CA . SER A 1 83 ? -10.414 11.992 -8.656 1 81 83 SER A CA 1
ATOM 633 C C . SER A 1 83 ? -11.688 12.227 -9.453 1 81 83 SER A C 1
ATOM 635 O O . SER A 1 83 ? -12.328 11.273 -9.906 1 81 83 SER A O 1
ATOM 637 N N . ARG A 1 84 ? -11.961 13.57 -9.547 1 80.38 84 ARG A N 1
ATOM 638 C CA . ARG A 1 84 ? -13.18 13.969 -10.25 1 80.38 84 ARG A CA 1
ATOM 639 C C . ARG A 1 84 ? -13.141 13.523 -11.703 1 80.38 84 ARG A C 1
ATOM 641 O O . ARG A 1 84 ? -14.18 13.195 -12.289 1 80.38 84 ARG A O 1
ATOM 648 N N . ASN A 1 85 ? -11.977 13.422 -12.211 1 84.75 85 ASN A N 1
ATOM 649 C CA . ASN A 1 85 ? -11.828 13.039 -13.609 1 84.75 85 ASN A CA 1
ATOM 650 C C . ASN A 1 85 ? -11.812 11.523 -13.773 1 84.75 85 ASN A C 1
ATOM 652 O O . ASN A 1 85 ? -11.57 11.016 -14.867 1 84.75 85 ASN A O 1
ATOM 656 N N . GLY A 1 86 ? -11.93 10.812 -12.758 1 80.31 86 GLY A N 1
ATOM 657 C CA . GLY A 1 86 ? -12.062 9.367 -12.828 1 80.31 86 GLY A CA 1
ATOM 658 C C . GLY A 1 86 ? -10.75 8.633 -12.641 1 80.31 86 GLY A C 1
ATOM 659 O O . GLY A 1 86 ? -10.695 7.406 -12.734 1 80.31 86 GLY A O 1
ATOM 660 N N . VAL A 1 87 ? -9.703 9.406 -12.461 1 82.81 87 VAL A N 1
ATOM 661 C CA . VAL A 1 87 ? -8.406 8.773 -12.281 1 82.81 87 VAL A CA 1
ATOM 662 C C . VAL A 1 87 ? -8.266 8.273 -10.844 1 82.81 87 VAL A C 1
ATOM 664 O O . VAL A 1 87 ? -8.523 9.016 -9.898 1 82.81 87 VAL A O 1
ATOM 667 N N . GLY A 1 88 ? -7.926 7 -10.68 1 88.38 88 GLY A N 1
ATOM 668 C CA . GLY A 1 88 ? -7.77 6.395 -9.367 1 88.38 88 GLY A CA 1
ATOM 669 C C . GLY A 1 88 ? -6.332 6.383 -8.883 1 88.38 88 GLY A C 1
ATOM 670 O O . GLY A 1 88 ? -5.402 6.273 -9.688 1 88.38 88 GLY A O 1
ATOM 671 N N . LYS A 1 89 ? -6.23 6.703 -7.617 1 91.75 89 LYS A N 1
ATOM 672 C CA . LYS A 1 89 ? -4.91 6.594 -7.008 1 91.75 89 LYS A CA 1
ATOM 673 C C . LYS A 1 89 ? -4.996 5.977 -5.613 1 91.75 89 LYS A C 1
ATOM 675 O O . LYS A 1 89 ? -6.012 6.117 -4.93 1 91.75 89 LYS A O 1
ATOM 680 N N . LEU A 1 90 ? -3.92 5.285 -5.277 1 96.88 90 LEU A N 1
ATOM 681 C CA . LEU A 1 90 ? -3.791 4.789 -3.912 1 96.88 90 LEU A CA 1
ATOM 682 C C . LEU A 1 90 ? -3.135 5.832 -3.014 1 96.88 90 LEU A C 1
ATOM 684 O O . LEU A 1 90 ? -2.143 6.457 -3.4 1 96.88 90 LEU A O 1
ATOM 688 N N . VAL A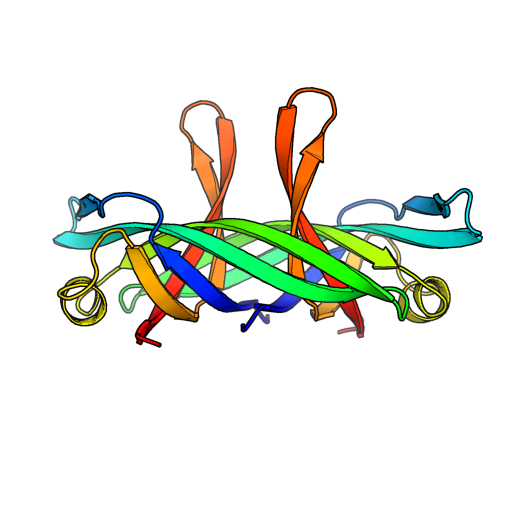 1 91 ? -3.742 6.008 -1.836 1 98.12 91 VAL A N 1
ATOM 689 C CA . VAL A 1 91 ? -3.252 6.984 -0.869 1 98.12 91 VAL A CA 1
ATOM 690 C C . VAL A 1 91 ? -2.994 6.301 0.472 1 98.12 91 VAL A C 1
ATOM 692 O O . VAL A 1 91 ? -3.805 5.488 0.927 1 98.12 91 VAL A O 1
ATOM 695 N N . LEU A 1 92 ? -1.83 6.547 1.013 1 98.75 92 LEU A N 1
ATOM 696 C CA . LEU A 1 92 ? -1.527 6.086 2.363 1 98.75 92 LEU A CA 1
ATOM 697 C C . LEU A 1 92 ? -2.068 7.059 3.404 1 98.75 92 LEU A C 1
ATOM 699 O O . LEU A 1 92 ? -1.587 8.188 3.516 1 98.75 92 LEU A O 1
ATOM 703 N N . HIS A 1 93 ? -3.064 6.645 4.121 1 98.56 93 HIS A N 1
ATOM 704 C CA . HIS A 1 93 ? -3.602 7.41 5.242 1 98.56 93 HIS A CA 1
ATOM 705 C C . HIS A 1 93 ? -2.852 7.098 6.531 1 98.56 93 HIS A C 1
ATOM 707 O O . HIS A 1 93 ? -3.023 6.023 7.113 1 98.56 93 HIS A O 1
ATOM 713 N N . ALA A 1 94 ? -2.154 8.094 6.988 1 98.62 94 ALA A N 1
ATOM 714 C CA . ALA A 1 94 ? -1.175 7.859 8.047 1 98.62 94 ALA A CA 1
ATOM 715 C C . ALA A 1 94 ? -1.799 8.047 9.43 1 98.62 94 ALA A C 1
ATOM 717 O O . ALA A 1 94 ? -2.582 8.977 9.641 1 98.62 94 ALA A O 1
ATOM 718 N N . ASP A 1 95 ? -1.397 7.16 10.352 1 97.5 95 ASP A N 1
ATOM 719 C CA . ASP A 1 95 ? -1.78 7.363 11.742 1 97.5 95 ASP A CA 1
ATOM 720 C C . ASP A 1 95 ? -0.551 7.543 12.633 1 97.5 95 ASP A C 1
ATOM 722 O O . ASP A 1 95 ? -0.665 7.984 13.781 1 97.5 95 ASP A O 1
ATOM 726 N N . LYS A 1 96 ? 0.562 7.211 12.141 1 97.94 96 LYS A N 1
ATOM 727 C CA . LYS A 1 96 ? 1.819 7.453 12.836 1 97.94 96 LYS A CA 1
ATOM 728 C C . LYS A 1 96 ? 2.914 7.887 11.867 1 97.94 96 LYS A C 1
ATOM 730 O O . LYS A 1 96 ? 3.029 7.332 10.766 1 97.94 96 LYS A O 1
ATOM 735 N N . ILE A 1 97 ? 3.734 8.797 12.289 1 98.44 97 ILE A N 1
ATOM 736 C CA . ILE A 1 97 ? 4.898 9.258 11.539 1 98.44 97 ILE A CA 1
ATOM 737 C C . ILE A 1 97 ? 6.078 9.461 12.484 1 98.44 97 ILE A C 1
ATOM 739 O O . ILE A 1 97 ? 5.922 10.039 13.562 1 98.44 97 ILE A O 1
ATOM 743 N N . SER A 1 98 ? 7.195 8.938 12.094 1 98.06 98 SER A N 1
ATOM 744 C CA . SER A 1 98 ? 8.422 9.18 12.844 1 98.06 98 SER A CA 1
ATOM 745 C C . SER A 1 98 ? 9.578 9.539 11.906 1 98.06 98 SER A C 1
ATOM 747 O O . SER A 1 98 ? 9.703 8.977 10.82 1 98.06 98 SER A O 1
ATOM 749 N N . GLN A 1 99 ? 10.336 10.492 12.375 1 96.69 99 GLN A N 1
ATOM 750 C CA . GLN A 1 99 ? 11.555 10.805 11.633 1 96.69 99 GLN A CA 1
ATOM 751 C C . GLN A 1 99 ? 12.625 9.734 11.836 1 96.69 99 GLN A C 1
ATOM 753 O O . GLN A 1 99 ? 12.75 9.18 12.93 1 96.69 99 GLN A O 1
ATOM 758 N N . ILE A 1 100 ? 13.414 9.531 10.773 1 96.62 100 ILE A N 1
ATOM 759 C CA . ILE A 1 100 ? 14.438 8.5 10.906 1 96.62 100 ILE A CA 1
ATOM 760 C C . ILE A 1 100 ? 15.781 9.047 10.438 1 96.62 100 ILE A C 1
ATOM 762 O O . ILE A 1 100 ? 15.836 10 9.664 1 96.62 100 ILE A O 1
ATOM 766 N N . MET B 1 1 ? 15.523 0.149 5.211 1 92.38 1 MET B N 1
ATOM 767 C CA . MET B 1 1 ? 14.32 0.917 4.895 1 92.38 1 MET B CA 1
ATOM 768 C C . MET B 1 1 ? 13.086 0.025 4.914 1 92.38 1 MET B C 1
ATOM 770 O O . MET B 1 1 ? 13.133 -1.12 4.461 1 92.38 1 MET B O 1
ATOM 774 N N . THR B 1 2 ? 12.062 0.459 5.574 1 98.25 2 THR B N 1
ATOM 775 C CA . THR B 1 2 ? 10.867 -0.332 5.824 1 98.25 2 THR B CA 1
ATOM 776 C C . THR B 1 2 ? 9.891 -0.224 4.652 1 98.25 2 THR B C 1
ATOM 778 O O . THR B 1 2 ? 9.648 0.871 4.145 1 98.25 2 THR B O 1
ATOM 781 N N . ASN B 1 3 ? 9.414 -1.347 4.184 1 98.81 3 ASN B N 1
ATOM 782 C CA . ASN B 1 3 ? 8.375 -1.511 3.172 1 98.81 3 ASN B CA 1
ATOM 783 C C . ASN B 1 3 ? 7.562 -2.779 3.404 1 98.81 3 ASN B C 1
ATOM 785 O O . ASN B 1 3 ? 7.918 -3.85 2.906 1 98.81 3 ASN B O 1
ATOM 789 N N . ARG B 1 4 ? 6.543 -2.637 4.195 1 98.88 4 ARG B N 1
ATOM 790 C CA . ARG B 1 4 ? 5.7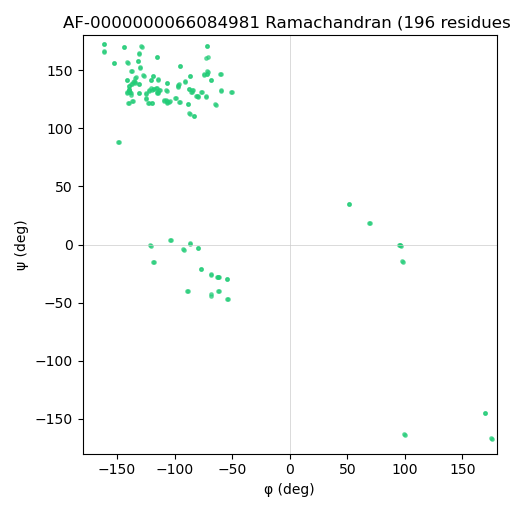54 -3.803 4.59 1 98.88 4 ARG B CA 1
ATOM 791 C C . ARG B 1 4 ? 4.266 -3.484 4.586 1 98.88 4 ARG B C 1
ATOM 793 O O . ARG B 1 4 ? 3.84 -2.459 5.121 1 98.88 4 ARG B O 1
ATOM 800 N N . ILE B 1 5 ? 3.543 -4.387 3.947 1 98.81 5 ILE B N 1
ATOM 801 C CA . ILE B 1 5 ? 2.094 -4.227 3.91 1 98.81 5 ILE B CA 1
ATOM 802 C C . ILE B 1 5 ? 1.419 -5.57 4.184 1 98.81 5 ILE B C 1
ATOM 804 O O . ILE B 1 5 ? 1.92 -6.617 3.768 1 98.81 5 ILE B O 1
ATOM 808 N N . GLU B 1 6 ? 0.403 -5.547 4.906 1 98.94 6 GLU B N 1
ATOM 809 C CA . GLU B 1 6 ? -0.55 -6.633 5.105 1 98.94 6 GLU B CA 1
ATOM 810 C C . GLU B 1 6 ? -1.965 -6.203 4.73 1 98.94 6 GLU B C 1
ATOM 812 O O . GLU B 1 6 ? -2.49 -5.234 5.281 1 98.94 6 GLU B O 1
ATOM 817 N N . LEU B 1 7 ? -2.568 -6.891 3.812 1 98.88 7 LEU B N 1
ATOM 818 C CA . LEU B 1 7 ? -3.861 -6.488 3.271 1 98.88 7 LEU B CA 1
ATOM 819 C C . LEU B 1 7 ? -4.758 -7.699 3.055 1 98.88 7 LEU B C 1
ATOM 821 O O . LEU B 1 7 ? -4.363 -8.664 2.389 1 98.88 7 LEU B O 1
ATOM 825 N N . SER B 1 8 ? -5.828 -7.68 3.646 1 98.94 8 SER B N 1
ATOM 826 C CA . SER B 1 8 ? -6.812 -8.727 3.385 1 98.94 8 SER B CA 1
ATOM 827 C C . SER B 1 8 ? -7.832 -8.281 2.342 1 98.94 8 SER B C 1
ATOM 829 O O . SER B 1 8 ? -8.07 -7.078 2.172 1 98.94 8 SER B O 1
ATOM 831 N N . GLY B 1 9 ? -8.398 -9.227 1.656 1 98.75 9 GLY B N 1
ATOM 832 C CA . GLY B 1 9 ? -9.391 -8.922 0.638 1 98.75 9 GLY B CA 1
ATOM 833 C C . GLY B 1 9 ? -9.844 -10.141 -0.139 1 98.75 9 GLY B C 1
ATOM 834 O O . GLY B 1 9 ? -9.672 -11.273 0.316 1 98.75 9 GLY B O 1
ATOM 835 N N . VAL B 1 10 ? -10.508 -9.812 -1.227 1 98.81 10 VAL B N 1
ATOM 836 C CA . VAL B 1 10 ? -11.078 -10.844 -2.09 1 98.81 10 VAL B CA 1
ATOM 837 C C . VAL B 1 10 ? -10.398 -10.797 -3.459 1 98.81 10 VAL B C 1
ATOM 839 O O . VAL B 1 10 ? -10.188 -9.719 -4.02 1 98.81 10 VAL B O 1
ATOM 842 N N . VAL B 1 11 ? -10.039 -11.953 -3.945 1 98.75 11 VAL B N 1
ATOM 843 C CA . VAL B 1 11 ? -9.508 -12.031 -5.301 1 98.75 11 VAL B CA 1
ATOM 844 C C . VAL B 1 11 ? -10.578 -11.625 -6.305 1 98.75 11 VAL B C 1
ATOM 846 O O . VAL B 1 11 ? -11.609 -12.297 -6.422 1 98.75 11 VAL B O 1
ATOM 849 N N . ALA B 1 12 ? -10.328 -10.609 -7.07 1 98.31 12 ALA B N 1
ATOM 850 C CA . ALA B 1 12 ? -11.375 -9.953 -7.844 1 98.31 12 ALA B CA 1
ATOM 851 C C . ALA B 1 12 ? -11.539 -10.609 -9.211 1 98.31 12 ALA B C 1
ATOM 853 O O . ALA B 1 12 ? -12.648 -10.664 -9.75 1 98.31 12 ALA B O 1
ATOM 854 N N . LYS B 1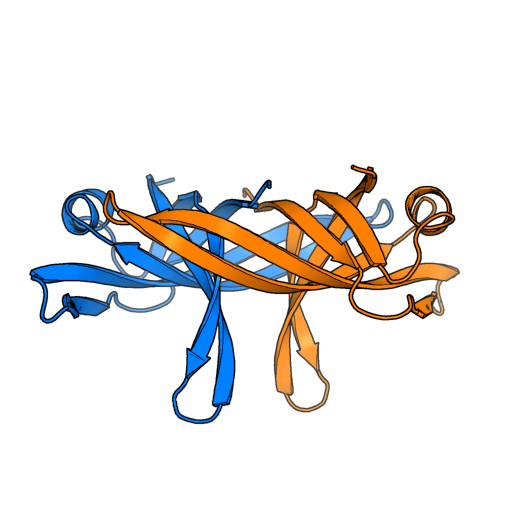 13 ? -10.484 -10.977 -9.859 1 96.31 13 LYS B N 1
ATOM 855 C CA . LYS B 1 13 ? -10.484 -11.562 -11.195 1 96.31 13 LYS B CA 1
ATOM 856 C C . LYS B 1 13 ? -9.68 -12.859 -11.227 1 96.31 13 LYS B C 1
ATOM 858 O O . LYS B 1 13 ? -9 -13.195 -10.25 1 96.31 13 LYS B O 1
ATOM 863 N N . ALA B 1 14 ? -9.828 -13.492 -12.32 1 96.06 14 ALA B N 1
ATOM 864 C CA . ALA B 1 14 ? -9.062 -14.727 -12.484 1 96.06 14 ALA B CA 1
ATOM 865 C C . ALA B 1 14 ? -7.562 -14.453 -12.398 1 96.06 14 ALA B C 1
ATOM 867 O O . ALA B 1 14 ? -7.09 -13.406 -12.844 1 96.06 14 ALA B O 1
ATOM 868 N N . LEU B 1 15 ? -6.914 -15.438 -11.859 1 97.81 15 LEU B N 1
ATOM 869 C CA . LEU B 1 15 ? -5.465 -15.328 -11.766 1 97.81 15 LEU B CA 1
ATOM 870 C C . LEU B 1 15 ? -4.816 -15.477 -13.141 1 97.81 15 LEU B C 1
ATOM 872 O O . LEU B 1 15 ? -5.348 -16.172 -14.008 1 97.81 15 LEU B O 1
ATOM 876 N N . VAL B 1 16 ? -3.75 -14.836 -13.305 1 97.94 16 VAL B N 1
ATOM 877 C CA . VAL B 1 16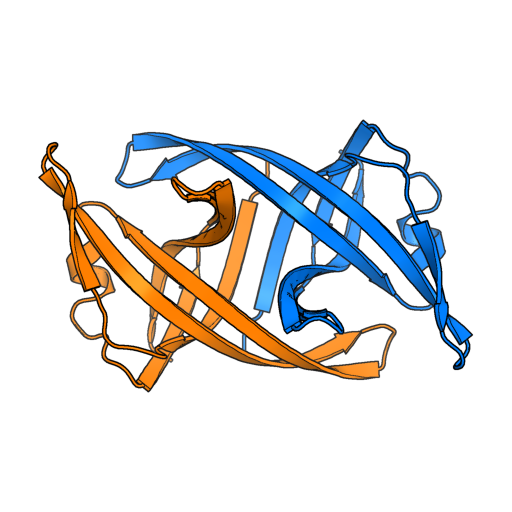 ? -2.93 -14.977 -14.508 1 97.94 16 VAL B CA 1
ATOM 878 C C . VAL B 1 16 ? -1.541 -15.477 -14.133 1 97.94 16 VAL B C 1
ATOM 880 O O . VAL B 1 16 ? -0.852 -14.867 -13.312 1 97.94 16 VAL B O 1
ATOM 883 N N . ARG B 1 17 ? -1.202 -16.609 -14.727 1 97.31 17 ARG B N 1
ATOM 884 C CA . ARG B 1 17 ? 0.119 -17.172 -14.469 1 97.31 17 ARG B CA 1
ATOM 885 C C . ARG B 1 17 ? 1.039 -16.984 -15.672 1 97.31 17 ARG B C 1
ATOM 887 O O . ARG B 1 17 ? 0.593 -17.047 -16.812 1 97.31 17 ARG B O 1
ATOM 894 N N . SER B 1 18 ? 2.238 -16.641 -15.312 1 96.75 18 SER B N 1
ATOM 895 C CA . SER B 1 18 ? 3.242 -16.469 -16.359 1 96.75 18 SER B CA 1
ATOM 896 C C . SER B 1 18 ? 4.613 -16.938 -15.891 1 96.75 18 SER B C 1
ATOM 898 O O . SER B 1 18 ? 4.781 -17.328 -14.734 1 96.75 18 SER B O 1
ATOM 900 N N . GLN B 1 19 ? 5.562 -17 -16.906 1 96.56 19 GLN B N 1
ATOM 901 C CA . GLN B 1 19 ? 6.945 -17.359 -16.625 1 96.56 19 GLN B CA 1
ATOM 902 C C . GLN B 1 19 ? 7.918 -16.484 -17.391 1 96.56 19 GLN B C 1
ATOM 904 O O . GLN B 1 19 ? 7.73 -16.234 -18.594 1 96.56 19 GLN B O 1
ATOM 909 N N . SER B 1 20 ? 8.883 -15.914 -16.641 1 94.44 20 SER B N 1
ATOM 910 C CA . SER B 1 20 ? 9.883 -15.078 -17.297 1 94.44 20 SER B CA 1
ATOM 911 C C . SER B 1 20 ? 10.844 -15.906 -18.141 1 94.44 20 SER B C 1
ATOM 913 O O . SER B 1 20 ? 10.898 -17.141 -17.984 1 94.44 20 SER B O 1
ATOM 915 N N . PRO B 1 21 ? 11.539 -15.18 -19.094 1 95.19 21 PRO B N 1
ATOM 916 C CA . PRO B 1 21 ? 12.531 -15.898 -19.891 1 95.19 21 PRO B CA 1
ATOM 917 C C . PRO B 1 21 ? 13.562 -16.625 -19.047 1 95.19 21 PRO B C 1
ATOM 919 O O . PRO B 1 21 ? 14.047 -17.703 -19.438 1 95.19 21 PRO B O 1
ATOM 922 N N . SER B 1 22 ? 13.891 -16.141 -17.859 1 93.31 22 SER B N 1
ATOM 923 C CA . SER B 1 22 ? 14.859 -16.734 -16.953 1 93.31 22 SER B CA 1
ATOM 924 C C . SER B 1 22 ? 14.242 -17.906 -16.188 1 93.31 22 SER B C 1
ATOM 926 O O . SER B 1 22 ? 14.906 -18.516 -15.336 1 93.31 22 SER B O 1
ATOM 928 N N . GLY B 1 23 ? 12.938 -18.188 -16.391 1 94.5 23 GLY B N 1
ATOM 929 C CA . GLY B 1 23 ? 12.281 -19.344 -15.789 1 94.5 23 GLY B CA 1
ATOM 930 C C . GLY B 1 23 ? 11.547 -19.016 -14.508 1 94.5 23 GLY B C 1
ATOM 931 O O . GLY B 1 23 ? 11.008 -19.906 -13.844 1 94.5 23 GLY B O 1
ATOM 932 N N . VAL B 1 24 ? 11.625 -17.812 -14.148 1 96.06 24 VAL B N 1
ATOM 933 C CA . VAL B 1 24 ? 10.938 -17.406 -12.922 1 96.06 24 VAL B CA 1
ATOM 934 C C . VAL B 1 24 ? 9.43 -17.375 -13.148 1 96.06 24 VAL B C 1
ATOM 936 O O . VAL B 1 24 ? 8.953 -16.75 -14.102 1 96.06 24 VAL B O 1
ATOM 939 N N . LYS B 1 25 ? 8.672 -18.062 -12.289 1 97.5 25 LYS B N 1
ATOM 940 C CA . LYS B 1 25 ? 7.215 -18.109 -12.383 1 97.5 25 LYS B CA 1
ATOM 941 C C . LYS B 1 25 ? 6.582 -16.938 -11.656 1 97.5 25 LYS B C 1
ATOM 943 O O . LYS B 1 25 ? 7.082 -16.484 -10.617 1 97.5 25 LYS B O 1
ATOM 948 N N . HIS B 1 26 ? 5.531 -16.453 -12.164 1 97.88 26 HIS B N 1
ATOM 949 C CA . HIS B 1 26 ? 4.766 -15.359 -11.578 1 97.88 26 HIS B CA 1
ATOM 950 C C . HIS B 1 26 ? 3.271 -15.664 -11.586 1 97.88 26 HIS B C 1
ATOM 952 O O . HIS B 1 26 ? 2.771 -16.312 -12.516 1 97.88 26 HIS B O 1
ATOM 958 N N . CYS B 1 27 ? 2.607 -15.273 -10.617 1 98.44 27 CYS B N 1
ATOM 959 C CA . CYS B 1 27 ? 1.149 -15.258 -10.586 1 98.44 27 CYS B CA 1
ATOM 960 C C . CYS B 1 27 ? 0.624 -13.867 -10.258 1 98.44 27 CYS B C 1
ATOM 962 O O . CYS B 1 27 ? 1.037 -13.258 -9.273 1 98.44 27 CYS B O 1
ATOM 964 N N . HIS B 1 28 ? -0.23 -13.398 -11.125 1 98.25 28 HIS B N 1
ATOM 965 C CA . HIS B 1 28 ? -0.813 -12.07 -10.969 1 98.25 28 HIS B CA 1
ATOM 966 C C . HIS B 1 28 ? -2.316 -12.156 -10.727 1 98.25 28 HIS B C 1
ATOM 968 O O . HIS B 1 28 ? -3.006 -12.969 -11.344 1 98.25 28 HIS B O 1
ATOM 974 N N . PHE B 1 29 ? -2.758 -11.289 -9.875 1 98.44 29 PHE B N 1
ATOM 975 C CA . PHE B 1 29 ? -4.195 -11.156 -9.68 1 98.44 29 PHE B CA 1
ATOM 976 C C . PHE B 1 29 ? -4.531 -9.82 -9.023 1 98.44 29 PHE B C 1
ATOM 978 O O . PHE B 1 29 ? -3.631 -9.062 -8.664 1 98.44 29 PHE B O 1
ATOM 985 N N . TRP B 1 30 ? -5.832 -9.539 -8.953 1 98.56 30 TRP B N 1
ATOM 986 C CA . TRP B 1 30 ? -6.293 -8.32 -8.312 1 98.56 30 TRP B CA 1
ATOM 987 C C . TRP B 1 30 ? -6.934 -8.617 -6.961 1 98.56 30 TRP B C 1
ATOM 989 O O . TRP B 1 30 ? -7.703 -9.578 -6.832 1 98.56 30 TRP B O 1
ATOM 999 N N . LEU B 1 31 ? -6.512 -7.855 -5.988 1 98.69 31 LEU B N 1
ATOM 1000 C CA . LEU B 1 31 ? -7.07 -7.945 -4.645 1 98.69 31 LEU B CA 1
ATOM 1001 C C . LEU B 1 31 ? -7.961 -6.746 -4.344 1 98.69 31 LEU B C 1
ATOM 1003 O O . LEU B 1 31 ? -7.555 -5.598 -4.543 1 98.69 31 LEU B O 1
ATOM 1007 N N . GLU B 1 32 ? -9.195 -7.043 -3.996 1 98.5 32 GLU B N 1
ATOM 1008 C CA . GLU B 1 32 ? -10.125 -6 -3.582 1 98.5 32 GLU B CA 1
ATOM 1009 C C . GLU B 1 32 ? -10.367 -6.043 -2.076 1 98.5 32 GLU B C 1
ATOM 1011 O O . GLU B 1 32 ? -10.742 -7.082 -1.529 1 98.5 32 GLU B O 1
ATOM 1016 N N . HIS B 1 33 ? -10.109 -4.98 -1.411 1 98.75 33 HIS B N 1
ATOM 1017 C CA . HIS B 1 33 ? -10.281 -4.848 0.03 1 98.75 33 HIS B CA 1
ATOM 1018 C C . HIS B 1 33 ? -11.391 -3.852 0.36 1 98.75 33 HIS B C 1
ATOM 1020 O O . HIS B 1 33 ? -11.477 -2.787 -0.258 1 98.75 33 HIS B O 1
ATOM 1026 N N . ARG B 1 34 ? -12.258 -4.215 1.234 1 98.12 34 ARG B N 1
ATOM 1027 C CA . ARG B 1 34 ? -13.25 -3.33 1.831 1 98.12 34 ARG B CA 1
ATOM 1028 C C . ARG B 1 34 ? -13.266 -3.465 3.35 1 98.12 34 ARG B C 1
ATOM 1030 O O . ARG B 1 34 ? -13.242 -4.578 3.881 1 98.12 34 ARG B O 1
ATOM 1037 N N . SER B 1 35 ? -13.211 -2.336 4.004 1 98.12 35 SER B N 1
ATOM 1038 C CA . SER B 1 35 ? -13.281 -2.359 5.465 1 98.12 35 SER B CA 1
ATOM 1039 C C . SER B 1 35 ? -13.664 -0.994 6.02 1 98.12 35 SER B C 1
ATOM 1041 O O . SER B 1 35 ? -13.805 -0.027 5.266 1 98.12 35 SER B O 1
ATOM 1043 N N . THR B 1 36 ? -14.039 -0.996 7.312 1 97.62 36 THR B N 1
ATOM 1044 C CA . THR B 1 36 ? -14.18 0.252 8.055 1 97.62 36 THR B CA 1
ATOM 1045 C C . THR B 1 36 ? -12.906 0.571 8.836 1 97.62 36 THR B C 1
ATOM 1047 O O . THR B 1 36 ? -12.438 -0.252 9.617 1 97.62 36 THR B O 1
ATOM 1050 N N . MET B 1 37 ? -12.383 1.731 8.539 1 96 37 MET B N 1
ATOM 1051 C CA . MET B 1 37 ? -11.18 2.193 9.234 1 96 37 MET B CA 1
ATOM 1052 C C . MET B 1 37 ? -11.477 3.438 10.062 1 96 37 MET B C 1
ATOM 1054 O O . MET B 1 37 ? -12.539 4.043 9.922 1 96 37 MET B O 1
ATOM 1058 N N . VAL B 1 38 ? -10.562 3.674 11.008 1 95.56 38 VAL B N 1
ATOM 1059 C CA . VAL B 1 38 ? -10.688 4.898 11.789 1 95.56 38 VAL B CA 1
ATOM 1060 C C . VAL B 1 38 ? -9.734 5.961 11.242 1 95.56 38 VAL B C 1
ATOM 1062 O O . VAL B 1 38 ? -8.539 5.711 11.086 1 95.56 38 VAL B O 1
ATOM 1065 N N . GLU B 1 39 ? -10.289 7.094 10.93 1 95.44 39 GLU B N 1
ATOM 1066 C CA . GLU B 1 39 ? -9.539 8.266 10.492 1 95.44 39 GLU B CA 1
ATOM 1067 C C . GLU B 1 39 ? -10.094 9.547 11.109 1 95.44 39 GLU B C 1
ATOM 1069 O O . GLU B 1 39 ? -11.312 9.758 11.109 1 95.44 39 GLU B O 1
ATOM 1074 N N . ALA B 1 40 ? -9.195 10.383 11.633 1 95.12 40 ALA B N 1
ATOM 1075 C CA . ALA B 1 40 ? -9.602 11.602 12.336 1 95.12 40 ALA B CA 1
ATOM 1076 C C . ALA B 1 40 ? -10.633 11.297 13.414 1 95.12 40 ALA B C 1
ATOM 1078 O O . ALA B 1 40 ? -11.609 12.023 13.57 1 95.12 40 ALA B O 1
ATOM 1079 N N . ASP B 1 41 ? -10.422 10.109 14.016 1 93.94 41 ASP B N 1
ATOM 1080 C CA . ASP B 1 41 ? -11.227 9.656 15.148 1 93.94 41 ASP B CA 1
ATOM 1081 C C . ASP B 1 41 ? -12.656 9.336 14.711 1 93.94 41 ASP B C 1
ATOM 1083 O O . ASP B 1 41 ? -13.57 9.312 15.531 1 93.94 41 ASP B O 1
ATOM 1087 N N . LEU B 1 42 ? -12.867 9.148 13.477 1 94.88 42 LEU B N 1
ATOM 1088 C CA . LEU B 1 42 ? -14.172 8.781 12.93 1 94.88 42 LEU B CA 1
ATOM 1089 C C . LEU B 1 42 ? -14.062 7.527 12.062 1 94.88 42 LEU B C 1
ATOM 1091 O O . LEU B 1 42 ? -13.062 7.332 11.367 1 94.88 42 LEU B O 1
ATOM 1095 N N . PRO B 1 43 ? -15.156 6.75 12.156 1 96.31 43 PRO B N 1
ATOM 1096 C CA . PRO B 1 43 ? -15.164 5.609 11.234 1 96.31 43 PRO B CA 1
ATOM 1097 C C . PRO B 1 43 ? -15.312 6.027 9.773 1 96.31 43 PRO B C 1
ATOM 1099 O O . PRO B 1 43 ? -16.062 6.965 9.469 1 96.31 43 PRO B O 1
ATOM 1102 N N . ARG B 1 44 ? -14.602 5.332 8.875 1 94.5 44 ARG B N 1
ATOM 1103 C CA . ARG B 1 44 ? -14.633 5.59 7.441 1 94.5 44 ARG B CA 1
ATOM 1104 C C . ARG B 1 44 ? -14.625 4.285 6.648 1 94.5 44 ARG B C 1
ATOM 1106 O O . ARG B 1 44 ? -13.844 3.379 6.945 1 94.5 44 ARG B O 1
ATOM 1113 N N . GLN B 1 45 ? -15.492 4.285 5.617 1 97.12 45 GLN B N 1
ATOM 1114 C CA . GLN B 1 45 ? -15.438 3.152 4.699 1 97.12 45 GLN B CA 1
ATOM 1115 C C . GLN B 1 45 ? -14.242 3.268 3.754 1 97.12 45 GLN B C 1
ATOM 1117 O O . GLN B 1 45 ? -14.016 4.324 3.166 1 97.12 45 GLN B O 1
ATOM 1122 N N . VAL B 1 46 ? -13.516 2.164 3.658 1 97.75 46 VAL B N 1
ATOM 1123 C CA . VAL B 1 46 ? -12.305 2.16 2.85 1 97.75 46 VAL B CA 1
ATOM 1124 C C . VAL B 1 46 ? -12.398 1.082 1.772 1 97.75 46 VAL B C 1
ATOM 1126 O O . VAL B 1 46 ? -12.859 -0.032 2.041 1 97.75 46 VAL B O 1
ATOM 1129 N N . PHE B 1 47 ? -12.086 1.49 0.621 1 97.69 47 PHE B N 1
ATOM 1130 C CA . PHE B 1 47 ? -11.93 0.602 -0.524 1 97.69 47 PHE B CA 1
ATOM 1131 C C . PHE B 1 47 ? -10.5 0.653 -1.058 1 97.69 47 PHE B C 1
ATOM 1133 O O . PHE B 1 47 ? -9.891 1.723 -1.109 1 97.69 47 PHE B O 1
ATOM 1140 N N . CYS B 1 48 ? -9.953 -0.48 -1.318 1 97.38 48 CYS B N 1
ATOM 1141 C CA . CYS B 1 48 ? -8.633 -0.586 -1.923 1 97.38 48 CYS B CA 1
ATOM 1142 C C . CYS B 1 48 ? -8.578 -1.733 -2.926 1 97.38 48 CYS B C 1
ATOM 1144 O O . CYS B 1 48 ? -9.008 -2.848 -2.621 1 97.38 48 CYS B O 1
ATOM 1146 N N . ARG B 1 49 ? -8.078 -1.426 -4.07 1 96.5 49 ARG B N 1
ATOM 1147 C CA . ARG B 1 49 ? -7.895 -2.418 -5.125 1 96.5 49 ARG B CA 1
ATOM 1148 C C . ARG B 1 49 ? -6.539 -2.258 -5.801 1 96.5 49 ARG B C 1
ATOM 1150 O O . ARG B 1 49 ? -6.211 -1.176 -6.293 1 96.5 49 ARG B O 1
ATOM 1157 N N . LEU B 1 50 ? -5.828 -3.285 -5.773 1 97.12 50 LEU B N 1
ATOM 1158 C CA . LEU B 1 50 ? -4.52 -3.203 -6.41 1 97.12 50 LEU B CA 1
ATOM 1159 C C . LEU B 1 50 ? -4.066 -4.574 -6.906 1 97.12 50 LEU B C 1
ATOM 1161 O O . LEU B 1 50 ? -4.57 -5.602 -6.441 1 97.12 50 LEU B O 1
ATOM 1165 N N . PRO B 1 51 ? -3.188 -4.535 -7.887 1 97.56 51 PRO B N 1
ATOM 1166 C CA . PRO B 1 51 ? -2.627 -5.812 -8.344 1 97.56 51 PRO B CA 1
ATOM 1167 C C . PRO B 1 51 ? -1.656 -6.422 -7.332 1 97.56 51 PRO B C 1
ATOM 1169 O O . PRO B 1 51 ? -0.944 -5.691 -6.637 1 97.56 51 PRO B O 1
ATOM 1172 N N . VAL B 1 52 ? -1.669 -7.695 -7.32 1 98.56 52 VAL B N 1
ATOM 1173 C CA . VAL B 1 52 ? -0.744 -8.492 -6.52 1 98.56 52 VAL B CA 1
ATOM 1174 C C . VAL B 1 52 ? 0.07 -9.406 -7.426 1 98.56 52 VAL B C 1
ATOM 1176 O O . VAL B 1 52 ? -0.453 -9.945 -8.406 1 98.56 52 VAL B O 1
ATOM 1179 N N . VAL B 1 53 ? 1.307 -9.562 -7.105 1 98.25 53 VAL B N 1
ATOM 1180 C CA . VAL B 1 53 ? 2.117 -10.531 -7.828 1 98.25 53 VAL B CA 1
ATOM 1181 C C . VAL B 1 53 ? 2.865 -11.422 -6.836 1 98.25 53 VAL B C 1
ATOM 1183 O O . VAL B 1 53 ? 3.342 -10.945 -5.801 1 98.25 53 VAL B O 1
ATOM 1186 N N . VAL B 1 54 ? 2.92 -12.656 -7.09 1 98.38 54 VAL B N 1
ATOM 1187 C CA . VAL B 1 54 ? 3.754 -13.633 -6.402 1 98.38 54 VAL B CA 1
ATOM 1188 C C . VAL B 1 54 ? 4.781 -14.211 -7.375 1 98.38 54 VAL B C 1
ATOM 1190 O O . VAL B 1 54 ? 4.422 -14.664 -8.461 1 98.38 54 VAL B O 1
ATOM 1193 N N . SER B 1 55 ? 5.992 -14.211 -6.938 1 98.19 55 SER B N 1
ATOM 1194 C CA . SER B 1 55 ? 7.055 -14.633 -7.844 1 98.19 55 SER B CA 1
ATOM 1195 C C . SER B 1 55 ? 7.957 -15.672 -7.188 1 98.19 55 SER B C 1
ATOM 1197 O O . SER B 1 55 ? 8.133 -15.672 -5.969 1 98.19 55 SER B O 1
ATOM 1199 N N . GLY B 1 56 ? 8.523 -16.5 -8.07 1 97.06 56 GLY B N 1
ATOM 1200 C CA . GLY B 1 56 ? 9.547 -17.422 -7.613 1 97.06 56 GLY B CA 1
ATOM 1201 C C . GLY B 1 56 ? 9.031 -18.828 -7.395 1 97.06 56 GLY B C 1
ATOM 1202 O O . GLY B 1 56 ? 7.941 -19.172 -7.863 1 97.06 56 GLY B O 1
ATOM 1203 N N . ALA B 1 57 ? 9.719 -19.609 -6.727 1 92.38 57 ALA B N 1
ATOM 1204 C CA . ALA B 1 57 ? 9.453 -21.031 -6.57 1 92.38 57 ALA B CA 1
ATOM 1205 C C . ALA B 1 57 ? 8.188 -21.281 -5.758 1 92.38 57 ALA B C 1
ATOM 1207 O O . ALA B 1 57 ? 7.504 -22.281 -5.949 1 92.38 57 ALA B O 1
ATOM 1208 N N . ARG B 1 58 ? 7.867 -20.359 -4.953 1 92.44 58 ARG B N 1
ATOM 1209 C CA . ARG B 1 58 ? 6.723 -20.562 -4.066 1 92.44 58 ARG B CA 1
ATOM 1210 C C . ARG B 1 58 ? 5.441 -20.031 -4.699 1 92.44 58 ARG B C 1
ATOM 1212 O O . ARG B 1 58 ? 4.359 -20.172 -4.121 1 92.44 58 ARG B O 1
ATOM 1219 N N . SER B 1 59 ? 5.562 -19.438 -5.805 1 95.69 59 SER B N 1
ATOM 1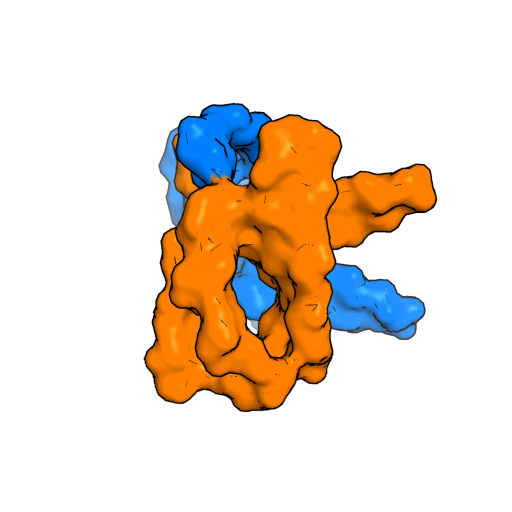220 C CA . SER B 1 59 ? 4.418 -18.812 -6.457 1 95.69 59 SER B CA 1
ATOM 1221 C C . SER B 1 59 ? 3.264 -19.797 -6.621 1 95.69 59 SER B C 1
ATOM 1223 O O . SER B 1 59 ? 2.125 -19.484 -6.266 1 95.69 59 SER B O 1
ATOM 1225 N N . GLU B 1 60 ? 3.596 -20.953 -7.09 1 94.62 60 GLU B N 1
ATOM 1226 C CA . GLU B 1 60 ? 2.562 -21.969 -7.324 1 94.62 60 GLU B CA 1
ATOM 1227 C C . GLU B 1 60 ? 1.983 -22.469 -6.008 1 94.62 60 GLU B C 1
ATOM 1229 O O . GLU B 1 60 ? 0.765 -22.594 -5.867 1 94.62 60 GLU B O 1
ATOM 1234 N N . ALA B 1 61 ? 2.795 -22.734 -5.039 1 95.19 61 ALA B N 1
ATOM 1235 C CA . ALA B 1 61 ? 2.352 -23.25 -3.746 1 95.19 61 ALA B CA 1
ATOM 1236 C C . ALA B 1 61 ? 1.423 -22.266 -3.045 1 95.19 61 ALA B C 1
ATOM 1238 O O . ALA B 1 61 ? 0.43 -22.656 -2.432 1 95.19 61 ALA B O 1
ATOM 1239 N N . LEU B 1 62 ? 1.738 -21.031 -3.141 1 96.31 62 LEU B N 1
ATOM 1240 C CA . LEU B 1 62 ? 0.982 -20 -2.428 1 96.31 62 LEU B CA 1
ATOM 1241 C C . LEU B 1 62 ? -0.337 -19.703 -3.135 1 96.31 62 LEU B C 1
ATOM 1243 O O . LEU B 1 62 ? -1.27 -19.188 -2.525 1 96.31 62 LEU B O 1
ATOM 1247 N N . THR B 1 63 ? -0.404 -20.062 -4.457 1 97.69 63 THR B N 1
ATOM 1248 C CA . THR B 1 63 ? -1.559 -19.562 -5.191 1 97.69 63 THR B CA 1
ATOM 1249 C C . THR B 1 63 ? -2.379 -20.703 -5.77 1 97.69 63 THR B C 1
ATOM 1251 O O . THR B 1 63 ? -3.395 -20.484 -6.43 1 97.69 63 THR B O 1
ATOM 1254 N N . GLN B 1 64 ? -1.978 -21.922 -5.57 1 95.62 64 GLN B N 1
ATOM 1255 C CA . GLN B 1 64 ? -2.564 -23.078 -6.262 1 95.62 64 GLN B CA 1
ATOM 1256 C C . GLN B 1 64 ? -4.039 -23.234 -5.902 1 95.62 64 GLN B C 1
ATOM 1258 O O . GLN B 1 64 ? -4.836 -23.688 -6.727 1 95.62 64 GLN B O 1
ATOM 1263 N N . ASN B 1 65 ? -4.438 -22.812 -4.754 1 96.25 65 ASN B N 1
ATOM 1264 C CA . ASN B 1 65 ? -5.816 -23.016 -4.328 1 96.25 65 ASN B CA 1
ATOM 1265 C C . ASN B 1 65 ? -6.633 -21.719 -4.445 1 96.25 65 ASN B C 1
ATOM 1267 O O . ASN B 1 65 ? -7.785 -21.672 -4.012 1 96.25 65 ASN B O 1
ATOM 1271 N N . LEU B 1 66 ? -6.039 -20.734 -4.945 1 97.69 66 LEU B N 1
ATOM 1272 C CA . LEU B 1 66 ? -6.734 -19.453 -5.059 1 97.69 66 LEU B CA 1
ATOM 1273 C C . LEU B 1 66 ? -7.578 -19.406 -6.328 1 97.69 66 LEU B C 1
ATOM 1275 O O . LEU B 1 66 ? -7.129 -19.844 -7.395 1 97.69 66 LEU B O 1
ATOM 1279 N N . VAL B 1 67 ? -8.781 -18.984 -6.168 1 97.5 67 VAL B N 1
ATOM 1280 C CA . VAL B 1 67 ? -9.672 -18.719 -7.289 1 97.5 67 VAL B CA 1
ATOM 1281 C C . VAL B 1 67 ? -10.305 -17.344 -7.117 1 97.5 67 VAL B C 1
ATOM 1283 O O . VAL B 1 67 ? -10.211 -16.734 -6.047 1 97.5 67 VAL B O 1
ATOM 1286 N N . GLN B 1 68 ? -10.867 -16.875 -8.281 1 98.12 68 GLN B N 1
ATOM 1287 C CA . GLN B 1 68 ? -11.672 -15.664 -8.148 1 98.12 68 GLN B CA 1
ATOM 1288 C C . GLN B 1 68 ? -12.703 -15.805 -7.023 1 98.12 68 GLN B C 1
ATOM 1290 O O . GLN B 1 68 ? -13.383 -16.828 -6.93 1 98.12 68 GLN B O 1
ATOM 1295 N N . GLY B 1 69 ? -12.758 -14.805 -6.168 1 98.44 69 GLY B N 1
ATOM 1296 C CA . GLY B 1 69 ? -13.711 -14.875 -5.07 1 98.44 69 GLY B CA 1
ATOM 1297 C C . GLY B 1 69 ? -13.086 -15.336 -3.768 1 98.44 69 GLY B C 1
ATOM 1298 O O . GLY B 1 69 ? -13.68 -15.188 -2.699 1 98.44 69 GLY B O 1
ATOM 1299 N N . SER B 1 70 ? -11.891 -15.898 -3.775 1 98.62 70 SER B N 1
ATOM 1300 C CA . SER B 1 70 ? -11.195 -16.312 -2.559 1 98.62 70 SER B CA 1
ATOM 1301 C C . SER B 1 70 ? -10.961 -15.133 -1.625 1 98.62 70 SER B C 1
ATOM 1303 O O . SER B 1 70 ? -10.539 -14.062 -2.066 1 98.62 70 SER B O 1
ATOM 1305 N N . SER B 1 71 ? -11.281 -15.281 -0.279 1 98.69 71 SER B N 1
ATOM 1306 C CA . SER B 1 71 ? -10.922 -14.32 0.758 1 98.69 71 SER B CA 1
ATOM 1307 C C . SER B 1 71 ? -9.547 -14.617 1.337 1 98.69 71 SER B C 1
ATOM 1309 O O . SER B 1 71 ? -9.32 -15.695 1.895 1 98.69 71 SER B O 1
ATOM 1311 N N . ILE B 1 72 ? -8.625 -13.641 1.228 1 98.81 72 ILE B N 1
ATOM 1312 C CA . ILE B 1 72 ? -7.25 -13.969 1.575 1 98.81 72 ILE B CA 1
ATOM 1313 C C . ILE B 1 72 ? -6.609 -12.797 2.318 1 98.81 72 ILE B C 1
ATOM 1315 O O . ILE B 1 72 ? -7.129 -11.68 2.293 1 98.81 72 ILE B O 1
ATOM 1319 N N . LEU B 1 73 ? -5.578 -13.094 3.111 1 98.88 73 LEU B N 1
ATOM 1320 C CA . LEU B 1 73 ? -4.621 -12.141 3.672 1 98.88 73 LEU B CA 1
ATOM 1321 C C . LEU B 1 73 ? -3.293 -12.203 2.926 1 98.88 73 LEU B C 1
ATOM 1323 O O . LEU B 1 73 ? -2.715 -13.281 2.77 1 98.88 73 LEU B O 1
ATOM 1327 N N . VAL B 1 74 ? -2.857 -11.094 2.395 1 98.81 74 VAL B N 1
ATOM 1328 C CA . VAL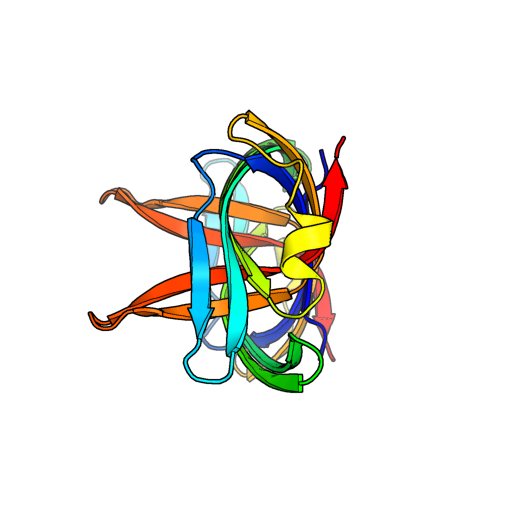 B 1 74 ? -1.613 -11.016 1.638 1 98.81 74 VAL B CA 1
ATOM 1329 C C . VAL B 1 74 ? -0.611 -10.141 2.379 1 98.81 74 VAL B C 1
ATOM 1331 O O . VAL B 1 74 ? -0.956 -9.047 2.84 1 98.81 74 VAL B O 1
ATOM 1334 N N . SER B 1 75 ? 0.588 -10.602 2.549 1 98.81 75 SER B N 1
ATOM 1335 C CA . SER B 1 75 ? 1.698 -9.828 3.094 1 98.81 75 SER B CA 1
ATOM 1336 C C . SER B 1 75 ? 2.836 -9.711 2.084 1 98.81 75 SER B C 1
ATOM 1338 O O . SER B 1 75 ? 3.102 -10.648 1.327 1 98.81 75 SER B O 1
ATOM 1340 N N . GLY B 1 76 ? 3.514 -8.57 2.086 1 98.69 76 GLY B N 1
ATOM 1341 C CA . GLY B 1 76 ? 4.645 -8.336 1.2 1 98.69 76 GLY B CA 1
ATOM 1342 C C . GLY B 1 76 ? 5.102 -6.891 1.188 1 98.69 76 GLY B C 1
ATOM 1343 O O . GLY B 1 76 ? 5.16 -6.246 2.236 1 98.69 76 GLY B O 1
ATOM 1344 N N . PHE B 1 77 ? 5.543 -6.453 0.033 1 98.75 77 PHE B N 1
ATOM 1345 C CA . PHE B 1 77 ? 6.008 -5.078 -0.097 1 98.75 77 PHE B CA 1
ATOM 1346 C C . PHE B 1 77 ? 5.391 -4.414 -1.324 1 98.75 77 PHE B C 1
ATOM 1348 O O . PHE B 1 77 ? 4.93 -5.098 -2.24 1 98.75 77 PHE B O 1
ATOM 1355 N N . LEU B 1 78 ? 5.352 -3.094 -1.313 1 98.5 78 LEU B N 1
ATOM 1356 C CA . LEU B 1 78 ? 4.77 -2.318 -2.402 1 98.5 78 LEU B CA 1
ATOM 1357 C C . LEU B 1 78 ? 5.852 -1.829 -3.361 1 98.5 78 LEU B C 1
ATOM 1359 O O . LEU B 1 78 ? 6.926 -1.407 -2.928 1 98.5 78 LEU B O 1
ATOM 1363 N N . ALA B 1 79 ? 5.566 -1.945 -4.637 1 98.12 79 ALA B N 1
ATOM 1364 C CA . ALA B 1 79 ? 6.477 -1.415 -5.652 1 98.12 79 ALA B CA 1
ATOM 1365 C C . ALA B 1 79 ? 5.707 -0.696 -6.758 1 98.12 79 ALA B C 1
ATOM 1367 O O . ALA B 1 79 ? 4.633 -1.146 -7.168 1 98.12 79 ALA B O 1
ATOM 1368 N N . TYR B 1 80 ? 6.262 0.385 -7.133 1 96.38 80 TYR B N 1
ATOM 1369 C CA . TYR B 1 80 ? 5.707 1.133 -8.25 1 96.38 80 TYR B CA 1
ATOM 1370 C C . TYR B 1 80 ? 6.16 0.542 -9.578 1 96.38 80 TYR B C 1
ATOM 1372 O O . TYR B 1 80 ? 7.348 0.254 -9.766 1 96.38 80 TYR B O 1
ATOM 1380 N N . GLN B 1 81 ? 5.254 0.278 -10.398 1 93.44 81 GLN B N 1
ATOM 1381 C CA . GLN B 1 81 ? 5.555 -0.241 -11.727 1 93.44 81 GLN B CA 1
ATOM 1382 C C . GLN B 1 81 ? 5.043 0.7 -12.812 1 93.44 81 GLN B C 1
ATOM 1384 O O . GLN B 1 81 ? 3.949 1.258 -12.695 1 93.44 81 GLN B O 1
ATOM 1389 N N . THR B 1 82 ? 5.891 0.977 -13.789 1 88.12 82 THR B N 1
ATOM 1390 C CA . THR B 1 82 ? 5.504 1.841 -14.898 1 88.12 82 THR B CA 1
ATOM 1391 C C . THR B 1 82 ? 5.34 1.032 -16.188 1 88.12 82 THR B C 1
ATOM 1393 O O . THR B 1 82 ? 6.219 0.243 -16.547 1 88.12 82 THR B O 1
ATOM 1396 N N . SER B 1 83 ? 4.129 1.187 -16.719 1 81.38 83 SER B N 1
ATOM 1397 C CA . SER B 1 83 ? 3.908 0.535 -18 1 81.38 83 SER B CA 1
ATOM 1398 C C . SER B 1 83 ? 4.656 1.253 -19.125 1 81.38 83 SER B C 1
ATOM 1400 O O . SER B 1 83 ? 5.199 2.34 -18.922 1 81.38 83 SER B O 1
ATOM 1402 N N . ARG B 1 84 ? 4.617 0.526 -20.297 1 81.06 84 ARG B N 1
ATOM 1403 C CA . ARG B 1 84 ? 5.324 1.053 -21.453 1 81.06 84 ARG B CA 1
ATOM 1404 C C . ARG B 1 84 ? 4.746 2.398 -21.875 1 81.06 84 ARG B C 1
ATOM 1406 O O . ARG B 1 84 ? 5.477 3.268 -22.359 1 81.06 84 ARG B O 1
ATOM 1413 N N . ASN B 1 85 ? 3.514 2.568 -21.594 1 85.12 85 ASN B N 1
ATOM 1414 C CA . ASN B 1 85 ? 2.855 3.811 -21.984 1 85.12 85 ASN B CA 1
ATOM 1415 C C . ASN B 1 85 ? 3.037 4.902 -20.938 1 85.12 85 ASN B C 1
ATOM 1417 O O . ASN B 1 85 ? 2.432 5.969 -21.031 1 85.12 85 ASN B O 1
ATOM 1421 N N . GLY B 1 86 ? 3.713 4.629 -19.922 1 80.44 86 GLY B N 1
ATOM 1422 C CA . GLY B 1 86 ? 4.055 5.641 -18.922 1 80.44 86 GLY B CA 1
ATOM 1423 C C . GLY B 1 86 ? 3.094 5.68 -17.75 1 80.44 86 GLY B C 1
ATOM 1424 O O . GLY B 1 86 ? 3.213 6.535 -16.875 1 80.44 86 GLY B O 1
ATOM 1425 N N . VAL B 1 87 ? 2.107 4.812 -17.812 1 82.81 87 VAL B N 1
ATOM 1426 C CA . VAL B 1 87 ? 1.147 4.797 -16.703 1 82.81 87 VAL B CA 1
ATOM 1427 C C . VAL B 1 87 ? 1.733 4.039 -15.523 1 82.81 87 VAL B C 1
ATOM 1429 O O . VAL B 1 87 ? 2.234 2.922 -15.672 1 82.81 87 VAL B O 1
ATOM 1432 N N . GLY B 1 88 ? 1.732 4.664 -14.352 1 88.44 88 GLY B N 1
ATOM 1433 C CA . GLY B 1 88 ? 2.268 4.059 -13.141 1 88.44 88 GLY B CA 1
ATOM 1434 C C . GLY B 1 88 ? 1.203 3.41 -12.273 1 88.44 88 GLY B C 1
ATOM 1435 O O . GLY B 1 88 ? 0.063 3.875 -12.227 1 88.44 88 GLY B O 1
ATOM 1436 N N . LYS B 1 89 ? 1.584 2.252 -11.797 1 91.81 89 LYS B N 1
ATOM 1437 C CA . LYS B 1 89 ? 0.694 1.6 -10.836 1 91.81 89 LYS B CA 1
ATOM 1438 C C . LYS B 1 89 ? 1.479 1.004 -9.672 1 91.81 89 LYS B C 1
ATOM 1440 O O . LYS B 1 89 ? 2.641 0.623 -9.836 1 91.81 89 LYS B O 1
ATOM 1445 N N . LEU B 1 90 ? 0.809 0.984 -8.539 1 96.94 90 LEU B N 1
ATOM 1446 C CA . LEU B 1 90 ? 1.371 0.288 -7.387 1 96.94 90 LEU B CA 1
ATOM 1447 C C . LEU B 1 90 ? 0.983 -1.188 -7.398 1 96.94 90 LEU B C 1
ATOM 1449 O O . LEU B 1 90 ? -0.172 -1.527 -7.668 1 96.94 90 LEU B O 1
ATOM 1453 N N . VAL B 1 91 ? 1.991 -2.029 -7.148 1 98.12 91 VAL B N 1
ATOM 1454 C CA . VAL B 1 91 ? 1.787 -3.475 -7.133 1 98.12 91 VAL B CA 1
ATOM 1455 C C . VAL B 1 91 ? 2.256 -4.047 -5.797 1 98.12 91 VAL B C 1
ATOM 1457 O O . VAL B 1 91 ? 3.318 -3.678 -5.293 1 98.12 91 VAL B O 1
ATOM 1460 N N . LEU B 1 92 ? 1.393 -4.832 -5.188 1 98.81 92 LEU B N 1
ATOM 1461 C CA . LEU B 1 92 ? 1.781 -5.566 -3.986 1 98.81 92 LEU B CA 1
ATOM 1462 C C . LEU B 1 92 ? 2.51 -6.855 -4.352 1 98.81 92 LEU B C 1
ATOM 1464 O O . LEU B 1 92 ? 1.908 -7.773 -4.914 1 98.81 92 LEU B O 1
ATOM 1468 N N . HIS B 1 93 ? 3.777 -6.898 -4.074 1 98.62 93 HIS B N 1
ATOM 1469 C CA . HIS B 1 93 ? 4.57 -8.109 -4.246 1 98.62 93 HIS B CA 1
ATOM 1470 C C . HIS B 1 93 ? 4.508 -8.992 -3.002 1 98.62 93 HIS B C 1
ATOM 1472 O O . HIS B 1 93 ? 5.121 -8.672 -1.98 1 98.62 93 HIS B O 1
ATOM 1478 N N . ALA B 1 94 ? 3.883 -10.133 -3.184 1 98.62 94 ALA B N 1
ATOM 1479 C CA . ALA B 1 94 ? 3.502 -10.938 -2.025 1 98.62 94 ALA B CA 1
ATOM 1480 C C . ALA B 1 94 ? 4.598 -11.938 -1.671 1 98.62 94 ALA B C 1
ATOM 1482 O O . ALA B 1 94 ? 5.199 -12.547 -2.557 1 98.62 94 ALA B O 1
ATOM 1483 N N . ASP B 1 95 ? 4.805 -12.086 -0.349 1 97.56 95 ASP B N 1
ATOM 1484 C CA . ASP B 1 95 ? 5.691 -13.156 0.11 1 97.56 95 ASP B CA 1
ATOM 1485 C C . ASP B 1 95 ? 4.934 -14.156 0.979 1 97.56 95 ASP B C 1
ATOM 1487 O O . ASP B 1 95 ? 5.43 -15.258 1.241 1 97.56 95 ASP B O 1
ATOM 1491 N N . LYS B 1 96 ? 3.799 -13.797 1.42 1 98 96 LYS B N 1
ATOM 1492 C CA . LYS B 1 96 ? 2.93 -14.711 2.152 1 98 96 LYS B CA 1
ATOM 1493 C C . LYS B 1 96 ? 1.468 -14.508 1.766 1 98 96 LYS B C 1
ATOM 1495 O O . LYS B 1 96 ? 1.012 -13.375 1.61 1 98 96 LYS B O 1
ATOM 1500 N N . ILE B 1 97 ? 0.742 -15.578 1.675 1 98.44 97 ILE B N 1
ATOM 1501 C CA . ILE B 1 97 ? -0.694 -15.57 1.42 1 98.44 97 ILE B CA 1
ATOM 1502 C C . ILE B 1 97 ? -1.382 -16.625 2.287 1 98.44 97 ILE B C 1
ATOM 1504 O O . ILE B 1 97 ? -0.908 -17.75 2.389 1 98.44 97 ILE B O 1
ATOM 1508 N N . SER B 1 98 ? -2.439 -16.219 2.91 1 98.06 98 SER B N 1
ATOM 1509 C CA . SER B 1 98 ? -3.264 -17.156 3.664 1 98.06 98 SER B CA 1
ATOM 1510 C C . SER B 1 98 ? -4.746 -16.953 3.371 1 98.06 98 SER B C 1
ATOM 1512 O O . SER B 1 98 ? -5.203 -15.812 3.232 1 98.06 98 SER B O 1
ATOM 1514 N N . GLN B 1 99 ? -5.41 -18.062 3.256 1 96.69 99 GLN B N 1
ATOM 1515 C CA . GLN B 1 99 ? -6.859 -17.969 3.125 1 96.69 99 GLN B CA 1
ATOM 1516 C C . GLN B 1 99 ? -7.516 -17.625 4.461 1 96.69 99 GLN B C 1
ATOM 1518 O O . GLN B 1 99 ? -7.066 -18.094 5.512 1 96.69 99 GLN B O 1
ATOM 1523 N N . ILE B 1 100 ? -8.609 -16.859 4.352 1 96.62 100 ILE B N 1
ATOM 1524 C CA . ILE B 1 100 ? -9.266 -16.484 5.602 1 96.62 100 ILE B CA 1
ATOM 1525 C C . ILE B 1 100 ? -10.758 -16.766 5.512 1 96.62 100 ILE B C 1
ATOM 1527 O O . ILE B 1 100 ? -11.32 -16.859 4.414 1 96.62 100 ILE B O 1
#

Radius of gyration: 17.24 Å; Cα contacts (8 Å, |Δi|>4): 506; chains: 2; bounding box: 34×46×38 Å